Protein AF-A0A9P0AG02-F1 (afdb_monomer_lite)

Sequence (221 aa):
MILNILNLSLVLGLIAVLISASDPGTSDETTATKPSERARRKSPKVQGLNTAVIETYLNALENFDIQSSDSFHDSCQTLTSSIKAVADCVQPKRSAQLTAPLFTFINMRRSIFPDIQYRVKHRDRPGSWRGRIDVMAQRKDGILFAFRLWDLEEAVKVLKKFEVKKAQDGWTYFKSFKWPVTHWVLATIDFKHRKGRVIRVNASYLLDTYDTSKAVNVVIE

Organism: Bemisia tabaci (NCBI:txid7038)

Foldseek 3Di:
DPPDPVVLVVLVVVLVVVLVVPDPDDDDDDDDDDDDPPPPPPDPPLPDQDVVLLVQLLVLVLCQDDPDPVSNLVSVQSNLVSLQSNCQNVLDLDPLSSLSVNQSSLVVPCVFFVAKDAFAADPVDPPDSLQTFGIWTATPVQEIETEDEDDLLSLLVNQVSQWDQDPPPRFIDGHRDDDTHPKYKYKYWDFDDDPSGTPKIWMWIDIPDSPSVPTNIDMDD

pLDDT: mean 78.69, std 22.81, range [29.67, 98.62]

Secondary structure (DSSP, 8-state):
---SHHHHHHHHHHHHHHHHTT----------------------------HHHHHHHHHHHHT---SSHHHHHHHHHHHHHHHHHHHHHH--SSTHHHHHHHHHHHHH-TTT--EEEEEEE-TTSTT-GGGEEEEEEE-TTSEEEEEEES-HHHHHHHHHHHEEE-TTT--EEETT--S-BSEEEEEEEEEEEETTEEEEEEEEEEES---GGGPEEEEE-

Radius of gyration: 19.49 Å; chains: 1; bounding box: 41×45×63 Å

Structure (mmCIF, N/CA/C/O backbone):
data_AF-A0A9P0AG02-F1
#
_entry.id   AF-A0A9P0AG02-F1
#
loop_
_atom_site.group_PDB
_atom_site.id
_atom_site.type_symbol
_atom_site.label_atom_id
_atom_site.label_alt_id
_atom_site.label_comp_id
_atom_site.label_asym_id
_atom_site.label_entity_id
_atom_site.label_seq_id
_atom_site.pdbx_PDB_ins_code
_atom_site.Cartn_x
_atom_site.Cartn_y
_atom_site.Cartn_z
_atom_site.occupancy
_atom_site.B_iso_or_equiv
_atom_site.auth_seq_id
_atom_site.auth_comp_id
_atom_site.auth_asym_id
_atom_site.auth_atom_id
_atom_site.pdbx_PDB_model_num
ATOM 1 N N . MET A 1 1 ? 18.494 -29.016 7.218 1.00 37.38 1 MET A N 1
ATOM 2 C CA . MET A 1 1 ? 18.261 -27.661 6.668 1.00 37.38 1 MET A CA 1
ATOM 3 C C . MET A 1 1 ? 18.134 -27.732 5.139 1.00 37.38 1 MET A C 1
ATOM 5 O O . MET A 1 1 ? 18.935 -27.159 4.418 1.00 37.38 1 MET A O 1
ATOM 9 N N . ILE A 1 2 ? 17.157 -28.500 4.636 1.00 36.06 2 ILE A N 1
ATOM 10 C CA . ILE A 1 2 ? 16.899 -28.714 3.199 1.00 36.06 2 ILE A CA 1
ATOM 11 C C . ILE A 1 2 ? 15.378 -28.699 3.030 1.00 36.06 2 ILE A C 1
ATOM 13 O O . ILE A 1 2 ? 14.728 -29.735 3.001 1.00 36.06 2 ILE A O 1
ATOM 17 N N . LEU A 1 3 ? 14.788 -27.508 3.045 1.00 33.09 3 LEU A N 1
ATOM 18 C CA . LEU A 1 3 ? 13.368 -27.319 2.762 1.00 33.09 3 LEU A CA 1
ATOM 19 C C . LEU A 1 3 ? 13.183 -25.879 2.278 1.00 33.09 3 LEU A C 1
ATOM 21 O O . LEU A 1 3 ? 12.859 -25.018 3.078 1.00 33.09 3 LEU A O 1
ATOM 25 N N . ASN A 1 4 ? 13.515 -25.581 1.015 1.00 43.44 4 ASN A N 1
ATOM 26 C CA . ASN A 1 4 ? 13.060 -24.324 0.384 1.00 43.44 4 ASN A CA 1
ATOM 27 C C . ASN A 1 4 ? 13.269 -24.204 -1.134 1.00 43.44 4 ASN A C 1
ATOM 29 O O . ASN A 1 4 ? 12.707 -23.302 -1.745 1.00 43.44 4 ASN A O 1
ATOM 33 N N . ILE A 1 5 ? 14.018 -25.099 -1.782 1.00 41.94 5 ILE A N 1
ATOM 34 C CA . ILE A 1 5 ? 14.287 -24.957 -3.226 1.00 41.94 5 ILE A CA 1
ATOM 35 C C . ILE A 1 5 ? 13.068 -25.370 -4.078 1.00 41.94 5 ILE A C 1
ATOM 37 O O . ILE A 1 5 ? 12.783 -24.729 -5.086 1.00 41.94 5 ILE A O 1
ATOM 41 N N . LEU A 1 6 ? 12.293 -26.371 -3.640 1.00 35.62 6 LEU A N 1
ATOM 42 C CA . LEU A 1 6 ? 11.087 -26.826 -4.352 1.00 35.62 6 LEU A CA 1
ATOM 43 C C . LEU A 1 6 ? 9.910 -25.841 -4.275 1.00 35.62 6 LEU A C 1
ATOM 45 O O . LEU A 1 6 ? 9.146 -25.738 -5.229 1.00 35.62 6 LEU A O 1
ATOM 49 N N . ASN A 1 7 ? 9.780 -25.083 -3.182 1.00 43.59 7 ASN A N 1
ATOM 50 C CA . ASN A 1 7 ? 8.749 -24.043 -3.089 1.00 43.59 7 ASN A CA 1
ATOM 51 C C . ASN A 1 7 ? 9.067 -22.859 -4.009 1.00 43.59 7 ASN A C 1
ATOM 53 O O . ASN A 1 7 ? 8.161 -22.282 -4.602 1.00 43.59 7 ASN A O 1
ATOM 57 N N . LEU A 1 8 ? 10.347 -22.522 -4.185 1.00 41.75 8 LEU A N 1
ATOM 58 C CA . LEU A 1 8 ? 10.756 -21.371 -4.987 1.00 41.75 8 LEU A CA 1
ATOM 59 C C . LEU A 1 8 ? 10.508 -21.580 -6.491 1.00 41.75 8 LEU A C 1
ATOM 61 O O . LEU A 1 8 ? 10.032 -20.670 -7.167 1.00 41.75 8 LEU A O 1
ATOM 65 N N . SER A 1 9 ? 10.777 -22.776 -7.021 1.00 44.22 9 SER A N 1
ATOM 66 C CA . SER A 1 9 ? 10.504 -23.103 -8.430 1.00 44.22 9 SER A CA 1
ATOM 67 C C . SER A 1 9 ? 9.004 -23.127 -8.740 1.00 44.22 9 SER A C 1
ATOM 69 O O . SER A 1 9 ? 8.588 -22.643 -9.794 1.00 44.22 9 SER A O 1
ATOM 71 N N . LEU A 1 10 ? 8.185 -23.602 -7.798 1.00 44.94 10 LEU A N 1
ATOM 72 C CA . LEU A 1 10 ? 6.725 -23.562 -7.895 1.00 44.94 10 LEU A CA 1
ATOM 73 C C . LEU A 1 10 ? 6.189 -22.124 -7.866 1.00 44.94 10 LEU A C 1
ATOM 75 O O . LEU A 1 10 ? 5.318 -21.779 -8.661 1.00 44.94 10 LEU A O 1
ATOM 79 N N . VAL A 1 11 ? 6.755 -21.263 -7.013 1.00 51.81 11 VAL A N 1
ATOM 80 C CA . VAL A 1 11 ? 6.407 -19.833 -6.929 1.00 51.81 11 VAL A CA 1
ATOM 81 C C . VAL A 1 11 ? 6.770 -19.091 -8.217 1.00 51.81 11 VAL A C 1
ATOM 83 O O . VAL A 1 11 ? 5.959 -18.320 -8.727 1.00 51.81 11 VAL A O 1
ATOM 86 N N . LEU A 1 12 ? 7.943 -19.359 -8.797 1.00 46.81 12 LEU A N 1
ATOM 87 C CA . LEU A 1 12 ? 8.353 -18.781 -10.082 1.00 46.81 12 LEU A CA 1
ATOM 88 C C . LEU A 1 12 ? 7.429 -19.222 -11.227 1.00 46.81 12 LEU A C 1
ATOM 90 O O . LEU A 1 12 ? 7.043 -18.394 -12.056 1.00 46.81 12 LEU A O 1
ATOM 94 N N . GLY A 1 13 ? 7.023 -20.496 -11.237 1.00 43.03 13 GLY A N 1
ATOM 95 C CA . GLY A 1 13 ? 6.020 -21.014 -12.168 1.00 43.03 13 GLY A CA 1
ATOM 96 C C . GLY A 1 13 ? 4.664 -20.323 -12.007 1.00 43.03 13 GLY A C 1
ATOM 97 O O . GLY A 1 13 ? 4.067 -19.905 -12.997 1.00 43.03 13 GLY A O 1
ATOM 98 N N . LEU A 1 14 ? 4.210 -20.113 -10.767 1.00 47.09 14 LEU A N 1
ATOM 99 C CA . LEU A 1 14 ? 2.935 -19.452 -10.476 1.00 47.09 14 LEU A CA 1
ATOM 100 C C . LEU A 1 14 ? 2.932 -17.977 -10.910 1.00 47.09 14 LEU A C 1
ATOM 102 O O . LEU A 1 14 ? 1.957 -17.511 -11.496 1.00 47.09 14 LEU A O 1
ATOM 106 N N . ILE A 1 15 ? 4.031 -17.251 -10.672 1.00 52.97 15 ILE A N 1
ATOM 107 C CA . ILE A 1 15 ? 4.190 -15.854 -11.107 1.00 52.97 15 ILE A CA 1
ATOM 108 C C . ILE A 1 15 ? 4.176 -15.772 -12.640 1.00 52.97 15 ILE A C 1
ATOM 110 O O . ILE A 1 15 ? 3.462 -14.941 -13.200 1.00 52.97 15 ILE A O 1
ATOM 114 N N . ALA A 1 16 ? 4.894 -16.661 -13.335 1.00 48.66 16 ALA A N 1
ATOM 115 C CA . ALA A 1 16 ? 4.907 -16.702 -14.799 1.00 48.66 16 ALA A CA 1
ATOM 116 C C . ALA A 1 16 ? 3.521 -17.020 -15.397 1.00 48.66 16 ALA A C 1
ATOM 118 O O . ALA A 1 16 ? 3.115 -16.411 -16.395 1.00 48.66 16 ALA A O 1
ATOM 119 N N . VAL A 1 17 ? 2.766 -17.922 -14.761 1.00 44.56 17 VAL A N 1
ATOM 120 C CA . VAL A 1 17 ? 1.388 -18.261 -15.149 1.00 44.56 17 VAL A CA 1
ATOM 121 C C . VAL A 1 17 ? 0.437 -17.087 -14.900 1.00 44.56 17 VAL A C 1
ATOM 123 O O . VAL A 1 17 ? -0.345 -16.750 -15.785 1.00 44.56 17 VAL A O 1
ATOM 126 N N . LEU A 1 18 ? 0.530 -16.395 -13.760 1.00 42.47 18 LEU A N 1
ATOM 127 C CA . LEU A 1 18 ? -0.314 -15.231 -13.446 1.00 42.47 18 LEU A CA 1
ATOM 128 C C . LEU A 1 18 ? -0.040 -14.025 -14.362 1.00 42.47 18 LEU A C 1
ATOM 130 O O . LEU A 1 18 ? -0.968 -13.292 -14.721 1.00 42.47 18 LEU A O 1
ATOM 134 N N . ILE A 1 19 ? 1.218 -13.834 -14.773 1.00 49.44 19 ILE A N 1
ATOM 135 C CA . ILE A 1 19 ? 1.602 -12.820 -15.766 1.00 49.44 19 ILE A CA 1
ATOM 136 C C . ILE A 1 19 ? 1.008 -13.159 -17.142 1.00 49.44 19 ILE A C 1
ATOM 138 O O . ILE A 1 19 ? 0.524 -12.254 -17.822 1.00 49.44 19 ILE A O 1
ATOM 142 N N . SER A 1 20 ? 0.992 -14.440 -17.530 1.00 40.88 20 SER A N 1
ATOM 143 C CA . SER A 1 20 ? 0.473 -14.892 -18.832 1.00 40.88 20 SER A CA 1
ATOM 144 C C . SER A 1 20 ? -1.060 -14.942 -18.893 1.00 40.88 20 SER A C 1
ATOM 146 O O . SER A 1 20 ? -1.646 -14.571 -19.902 1.00 40.88 20 SER A O 1
ATOM 148 N N . ALA A 1 21 ? -1.736 -15.311 -17.801 1.00 39.94 21 ALA A N 1
ATOM 149 C CA . ALA A 1 21 ? -3.201 -15.407 -17.724 1.00 39.94 21 ALA A CA 1
ATOM 150 C C . ALA A 1 21 ? -3.928 -14.043 -17.693 1.00 39.94 21 ALA A C 1
ATOM 152 O O . ALA A 1 21 ? -5.150 -13.985 -17.581 1.00 39.94 21 ALA A O 1
ATOM 153 N N . SER A 1 22 ? -3.188 -12.932 -17.757 1.00 35.19 22 SER A N 1
ATOM 154 C CA . SER A 1 22 ? -3.745 -11.575 -17.785 1.00 35.19 22 SER A CA 1
ATOM 155 C C . SER A 1 22 ? -3.938 -11.013 -19.208 1.00 35.19 22 SER A C 1
ATOM 157 O O . SER A 1 22 ? -4.304 -9.843 -19.331 1.00 35.19 22 SER A O 1
ATOM 159 N N . ASP A 1 23 ? -3.720 -11.811 -20.260 1.00 34.69 23 ASP A N 1
ATOM 160 C CA . ASP A 1 23 ? -4.095 -11.484 -21.645 1.00 34.69 23 ASP A CA 1
ATOM 161 C C . ASP A 1 23 ? -5.465 -12.102 -21.992 1.00 34.69 23 ASP A C 1
ATOM 163 O O . ASP A 1 23 ? -5.570 -13.322 -22.107 1.00 34.69 23 ASP A O 1
ATOM 167 N N . PRO A 1 24 ? -6.531 -11.308 -22.208 1.00 39.72 24 PRO A N 1
ATOM 168 C CA . PRO A 1 24 ? -7.676 -11.756 -22.979 1.00 39.72 24 PRO A CA 1
ATOM 169 C C . PRO A 1 24 ? -7.388 -11.418 -24.446 1.00 39.72 24 PRO A C 1
ATOM 171 O O . PRO A 1 24 ? -7.657 -10.310 -24.907 1.00 39.72 24 PRO A O 1
ATOM 174 N N . GLY A 1 25 ? -6.758 -12.356 -25.151 1.00 34.78 25 GLY A N 1
ATOM 175 C CA . GLY A 1 25 ? -6.500 -12.282 -26.586 1.00 34.78 25 GLY A CA 1
ATOM 176 C C . GLY A 1 25 ? -7.180 -13.450 -27.284 1.00 34.78 25 GLY A C 1
ATOM 177 O O . GLY A 1 25 ? -6.738 -14.585 -27.163 1.00 34.78 25 GLY A O 1
ATOM 178 N N . THR A 1 26 ? -8.282 -13.125 -27.944 1.00 30.92 26 THR A N 1
ATOM 179 C CA . THR A 1 26 ? -9.163 -13.907 -28.817 1.00 30.92 26 THR A CA 1
ATOM 180 C C . THR A 1 26 ? -8.464 -15.007 -29.625 1.00 30.92 26 THR A C 1
ATOM 182 O O . THR A 1 26 ? -7.470 -14.764 -30.307 1.00 30.92 26 THR A O 1
ATOM 185 N N . SER A 1 27 ? -9.033 -16.210 -29.573 1.00 39.84 27 SER A N 1
ATOM 186 C CA . SER A 1 27 ? -8.843 -17.278 -30.554 1.00 39.84 27 SER A CA 1
ATOM 187 C C . SER A 1 27 ? -9.482 -16.880 -31.886 1.00 39.84 27 SER A C 1
ATOM 189 O O . SER A 1 27 ? -10.616 -16.416 -31.855 1.00 39.84 27 SER A O 1
ATOM 191 N N . ASP A 1 28 ? -8.783 -17.074 -33.008 1.00 31.58 28 ASP A N 1
ATOM 192 C CA . ASP A 1 28 ? -9.333 -17.752 -34.193 1.00 31.58 28 ASP A CA 1
ATOM 193 C C . ASP A 1 28 ? -8.245 -18.092 -35.238 1.00 31.58 28 ASP A C 1
ATOM 195 O O . ASP A 1 28 ? -7.344 -17.309 -35.529 1.00 31.58 28 ASP A O 1
ATOM 199 N N . GLU A 1 29 ? -8.369 -19.332 -35.719 1.00 32.66 29 GLU A N 1
ATOM 200 C CA . GLU A 1 29 ? -8.079 -19.928 -37.035 1.00 32.66 29 GLU A CA 1
ATOM 201 C C . GLU A 1 29 ? -6.710 -19.835 -37.764 1.00 32.66 29 GLU A C 1
ATOM 203 O O . GLU A 1 29 ? -6.280 -18.828 -38.314 1.00 32.66 29 GLU A O 1
ATOM 208 N N . THR A 1 30 ? -6.100 -21.027 -37.859 1.00 38.44 30 THR A N 1
ATOM 209 C CA . THR A 1 30 ? -5.651 -21.766 -39.065 1.00 38.44 30 THR A CA 1
ATOM 210 C C . THR A 1 30 ? -4.932 -21.043 -40.217 1.00 38.44 30 THR A C 1
ATOM 212 O O . THR A 1 30 ? -5.554 -20.408 -41.058 1.00 38.44 30 THR A O 1
ATOM 215 N N . THR A 1 31 ? -3.638 -21.344 -40.409 1.00 29.67 31 THR A N 1
ATOM 216 C CA . THR A 1 31 ? -3.092 -21.934 -41.661 1.00 29.67 31 THR A CA 1
ATOM 217 C C . THR A 1 31 ? -1.610 -22.303 -41.518 1.00 29.67 31 THR A C 1
ATOM 219 O O . THR A 1 31 ? -0.807 -21.577 -40.939 1.00 29.67 31 THR A O 1
ATOM 222 N N . ALA A 1 32 ? -1.254 -23.477 -42.040 1.00 40.66 32 ALA A N 1
ATOM 223 C CA . ALA A 1 32 ? 0.091 -24.036 -42.032 1.00 40.66 32 ALA A CA 1
ATOM 224 C C . ALA A 1 32 ? 0.991 -23.387 -43.099 1.00 40.66 32 ALA A C 1
ATOM 226 O O . ALA A 1 32 ? 0.588 -23.244 -44.251 1.00 40.66 32 ALA A O 1
ATOM 227 N N . THR A 1 33 ? 2.241 -23.068 -42.750 1.00 31.34 33 THR A N 1
ATOM 228 C CA . THR A 1 33 ? 3.357 -22.931 -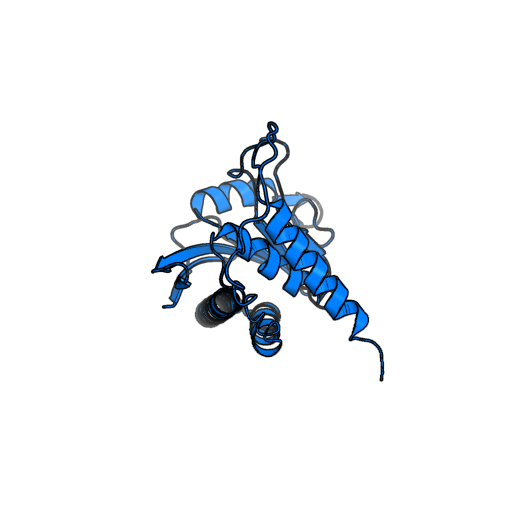43.704 1.00 31.34 33 THR A CA 1
ATOM 229 C C . THR A 1 33 ? 4.715 -23.093 -43.000 1.00 31.34 33 THR A C 1
ATOM 231 O O . THR A 1 33 ? 4.861 -22.824 -41.812 1.00 31.34 33 THR A O 1
ATOM 234 N N . LYS A 1 34 ? 5.671 -23.630 -43.768 1.00 31.31 34 LYS A N 1
ATOM 235 C CA . LYS A 1 34 ? 6.982 -24.240 -43.447 1.00 31.31 34 LYS A CA 1
ATOM 236 C C . LYS A 1 34 ? 7.896 -23.509 -42.433 1.00 31.31 34 LYS A C 1
ATOM 238 O O . LYS A 1 34 ? 7.830 -22.288 -42.307 1.00 31.31 34 LYS A O 1
ATOM 243 N N . PRO A 1 35 ? 8.826 -24.234 -41.768 1.00 31.80 35 PRO A N 1
ATOM 244 C CA . PRO A 1 35 ? 9.690 -23.668 -40.737 1.00 31.80 35 PRO A CA 1
ATOM 245 C C . PRO A 1 35 ? 10.819 -22.839 -41.363 1.00 31.80 35 PRO A C 1
ATOM 247 O O . PRO A 1 35 ? 11.824 -23.377 -41.819 1.00 31.80 35 PRO A O 1
ATOM 250 N N . SER A 1 36 ? 10.670 -21.513 -41.378 1.00 34.72 36 SER A N 1
ATOM 251 C CA . SER A 1 36 ? 11.797 -20.612 -41.618 1.00 34.72 36 SER A CA 1
ATOM 252 C C . SER A 1 36 ? 12.652 -20.533 -40.356 1.00 34.72 36 SER A C 1
ATOM 254 O O . SER A 1 36 ? 12.142 -20.213 -39.278 1.00 34.72 36 SER A O 1
ATOM 256 N N . GLU A 1 37 ? 13.940 -20.797 -40.522 1.00 43.19 37 GLU A N 1
ATOM 257 C CA . GLU A 1 37 ? 15.048 -20.648 -39.584 1.00 43.19 37 GLU A CA 1
ATOM 258 C C . GLU A 1 37 ? 14.992 -19.302 -38.837 1.00 43.19 37 GLU A C 1
ATOM 260 O O . GLU A 1 37 ? 15.527 -18.273 -39.249 1.00 43.19 37 GLU A O 1
ATOM 265 N N . ARG A 1 38 ? 14.244 -19.280 -37.730 1.00 37.28 38 ARG A N 1
ATOM 266 C CA . ARG A 1 38 ? 14.031 -18.078 -36.929 1.00 37.28 38 ARG A CA 1
ATOM 267 C C . ARG A 1 38 ? 15.228 -17.947 -36.006 1.00 37.28 38 ARG A C 1
ATOM 269 O O . ARG A 1 38 ? 15.354 -18.711 -35.050 1.00 37.28 38 ARG A O 1
ATOM 276 N N . ALA A 1 39 ? 16.089 -16.981 -36.331 1.00 39.34 39 ALA A N 1
ATOM 277 C CA . ALA A 1 39 ? 17.168 -16.457 -35.504 1.00 39.34 39 ALA A CA 1
ATOM 278 C C . ALA A 1 39 ? 16.925 -16.759 -34.022 1.00 39.34 39 ALA A C 1
ATOM 280 O O . ALA A 1 39 ? 15.917 -16.304 -33.471 1.00 39.34 39 ALA A O 1
ATOM 281 N N . ARG A 1 40 ? 17.829 -17.541 -33.409 1.00 35.75 40 ARG A N 1
ATOM 282 C CA . ARG A 1 40 ? 17.885 -17.812 -31.966 1.00 35.75 40 ARG A CA 1
ATOM 283 C C . ARG A 1 40 ? 17.713 -16.486 -31.225 1.00 35.75 40 ARG A C 1
ATOM 285 O O . ARG A 1 40 ? 18.677 -15.765 -30.970 1.00 35.75 40 ARG A O 1
ATOM 292 N N . ARG A 1 41 ? 16.470 -16.144 -30.883 1.00 41.88 41 ARG A N 1
ATOM 293 C CA . ARG A 1 41 ? 16.174 -15.093 -29.922 1.00 41.88 41 ARG A CA 1
ATOM 294 C C . ARG A 1 41 ? 16.823 -15.598 -28.652 1.00 41.88 41 ARG A C 1
ATOM 296 O O . ARG A 1 41 ? 16.395 -16.620 -28.125 1.00 41.88 41 ARG A O 1
ATOM 303 N N . LYS A 1 42 ? 17.902 -14.935 -28.223 1.00 34.12 42 LYS A N 1
ATOM 304 C CA . LYS A 1 42 ? 18.462 -15.137 -26.889 1.00 34.12 42 LYS A CA 1
ATOM 305 C C . LYS A 1 42 ? 17.276 -15.109 -25.936 1.00 34.12 42 LYS A C 1
ATOM 307 O O . LYS A 1 42 ? 16.602 -14.081 -25.839 1.00 34.12 42 LYS A O 1
ATOM 312 N N . SER A 1 43 ? 16.985 -16.249 -25.317 1.00 32.91 43 SER A N 1
ATOM 313 C CA . SER A 1 43 ? 16.019 -16.335 -24.233 1.00 32.91 43 SER A CA 1
ATOM 314 C C . SER A 1 43 ? 16.352 -15.195 -23.273 1.00 32.91 43 SER A C 1
ATOM 316 O O . SER A 1 43 ? 17.546 -14.997 -23.002 1.00 32.91 43 SER A O 1
ATOM 318 N N . PRO A 1 44 ? 15.370 -14.399 -22.813 1.00 37.44 44 PRO A N 1
ATOM 319 C CA . PRO A 1 44 ? 15.638 -13.404 -21.791 1.00 37.44 44 PRO A CA 1
ATOM 320 C C . PRO A 1 44 ? 16.419 -14.109 -20.689 1.00 37.44 44 PRO A C 1
ATOM 322 O O . PRO A 1 44 ? 15.974 -15.148 -20.196 1.00 37.44 44 PRO A O 1
ATOM 325 N N . LYS A 1 45 ? 17.616 -13.612 -20.358 1.00 32.88 45 LYS A N 1
ATOM 326 C CA . LYS A 1 45 ? 18.263 -14.017 -19.115 1.00 32.88 45 LYS A CA 1
ATOM 327 C C . LYS A 1 45 ? 17.282 -13.587 -18.036 1.00 32.88 45 LYS A C 1
ATOM 329 O O . LYS A 1 45 ? 17.199 -12.401 -17.737 1.00 32.88 45 LYS A O 1
ATOM 334 N N . VAL A 1 46 ? 16.492 -14.531 -17.535 1.00 42.91 46 VAL A N 1
ATOM 335 C CA . VAL A 1 46 ? 15.721 -14.350 -16.314 1.00 42.91 46 VAL A CA 1
ATOM 336 C C . VAL A 1 46 ? 16.790 -14.184 -15.244 1.00 42.91 46 VAL A C 1
ATOM 338 O O . VAL A 1 46 ? 17.345 -15.162 -14.750 1.00 42.91 46 VAL A O 1
ATOM 341 N N . GLN A 1 47 ? 17.198 -12.938 -14.995 1.00 47.34 47 GLN A N 1
ATOM 342 C CA . GLN A 1 47 ? 17.913 -12.609 -13.775 1.00 47.34 47 GLN A CA 1
ATOM 343 C C . GLN A 1 47 ? 17.007 -13.114 -12.660 1.00 47.34 47 GLN A C 1
ATOM 345 O O . GLN A 1 47 ? 15.838 -12.734 -12.604 1.00 47.34 47 GLN A O 1
ATOM 350 N N . GLY A 1 48 ? 17.511 -14.077 -11.884 1.00 55.34 48 GLY A N 1
ATOM 351 C CA . GLY A 1 48 ? 16.759 -14.662 -10.785 1.00 55.34 48 GLY A CA 1
ATOM 352 C C . GLY A 1 48 ? 16.152 -13.544 -9.948 1.00 55.34 48 GLY A C 1
ATOM 353 O O . GLY A 1 48 ? 16.791 -12.513 -9.736 1.00 55.34 48 GLY A O 1
ATOM 354 N N . LEU A 1 49 ? 14.896 -13.732 -9.552 1.00 64.81 49 LEU A N 1
ATOM 355 C CA . LEU A 1 49 ? 14.166 -12.797 -8.710 1.00 64.81 49 LEU A CA 1
ATOM 356 C C . LEU A 1 49 ? 15.074 -12.369 -7.544 1.00 64.81 49 LEU A C 1
ATOM 358 O O . LEU A 1 49 ? 15.561 -13.224 -6.804 1.00 64.81 49 LEU A O 1
ATOM 362 N N . ASN A 1 50 ? 15.381 -11.074 -7.435 1.00 83.31 50 ASN A N 1
ATOM 363 C CA . ASN A 1 50 ? 16.361 -10.599 -6.463 1.00 83.31 50 ASN A CA 1
ATOM 364 C C . ASN A 1 50 ? 15.748 -10.668 -5.060 1.00 83.31 50 ASN A C 1
ATOM 366 O O . ASN A 1 50 ? 14.991 -9.780 -4.671 1.00 83.31 50 ASN A O 1
ATOM 370 N N . THR A 1 51 ? 16.070 -11.720 -4.305 1.00 86.69 51 THR A N 1
ATOM 371 C CA . THR A 1 51 ? 15.529 -11.959 -2.959 1.00 86.69 51 THR A CA 1
ATOM 372 C C . THR A 1 51 ? 15.714 -10.756 -2.037 1.00 86.69 51 THR A C 1
ATOM 374 O O . THR A 1 51 ? 14.811 -10.451 -1.268 1.00 86.69 51 THR A O 1
ATOM 377 N N . ALA A 1 52 ? 16.821 -10.014 -2.157 1.00 92.00 52 ALA A N 1
ATOM 378 C CA . ALA A 1 52 ? 17.048 -8.820 -1.344 1.00 92.00 52 ALA A CA 1
ATOM 379 C C . ALA A 1 52 ? 16.000 -7.726 -1.613 1.00 92.00 52 ALA A C 1
ATOM 381 O O . ALA A 1 52 ? 15.510 -7.113 -0.674 1.00 92.00 52 ALA A O 1
ATOM 382 N N . VAL A 1 53 ? 15.591 -7.533 -2.874 1.00 93.69 53 VAL A N 1
ATOM 383 C CA . VAL A 1 53 ? 14.541 -6.565 -3.248 1.00 93.69 53 VAL A CA 1
ATOM 384 C C . VAL A 1 53 ? 13.191 -6.959 -2.649 1.00 93.69 53 VAL A C 1
ATOM 386 O O . VAL A 1 53 ? 12.450 -6.100 -2.173 1.00 93.69 53 VAL A O 1
ATOM 389 N N . ILE A 1 54 ? 12.880 -8.258 -2.646 1.00 93.31 54 ILE A N 1
ATOM 390 C CA . ILE A 1 54 ? 11.650 -8.780 -2.038 1.00 93.31 54 ILE A CA 1
ATOM 391 C C . ILE A 1 54 ? 11.666 -8.538 -0.527 1.00 93.31 54 ILE A C 1
ATOM 393 O O . ILE A 1 54 ? 10.689 -8.030 0.015 1.00 93.31 54 ILE A O 1
ATOM 397 N N . GLU A 1 55 ? 12.773 -8.859 0.145 1.00 95.50 55 GLU A N 1
ATOM 398 C CA . GLU A 1 55 ? 12.920 -8.644 1.587 1.00 95.50 55 GLU A CA 1
ATOM 399 C C . GLU A 1 55 ? 12.832 -7.161 1.954 1.00 95.50 55 GLU A C 1
ATOM 401 O O . GLU A 1 55 ? 12.161 -6.823 2.922 1.00 95.50 55 GLU A O 1
ATOM 406 N N . THR A 1 56 ? 13.416 -6.250 1.167 1.00 96.62 56 THR A N 1
ATOM 407 C CA . THR A 1 56 ? 13.260 -4.804 1.399 1.00 96.62 56 THR A CA 1
ATOM 408 C C . THR A 1 56 ? 11.796 -4.370 1.316 1.00 96.62 56 THR A C 1
ATOM 410 O O . THR A 1 56 ? 11.342 -3.609 2.166 1.00 96.62 56 THR A O 1
ATOM 413 N N . TYR A 1 57 ? 11.040 -4.871 0.334 1.00 97.38 57 TYR A N 1
ATOM 414 C CA . TYR A 1 57 ? 9.608 -4.586 0.215 1.00 97.38 57 TYR A CA 1
ATOM 415 C C . TYR A 1 57 ? 8.798 -5.137 1.393 1.00 97.38 57 TYR A C 1
ATOM 417 O O . TYR A 1 57 ? 7.962 -4.433 1.960 1.00 97.38 57 TYR A O 1
ATOM 425 N N . LEU A 1 58 ? 9.071 -6.376 1.800 1.00 97.44 58 LEU A N 1
ATOM 426 C CA . LEU A 1 58 ? 8.395 -6.993 2.937 1.00 97.44 58 LEU A CA 1
ATOM 427 C C . LEU A 1 58 ? 8.721 -6.260 4.237 1.00 97.44 58 LEU A C 1
ATOM 429 O O . LEU A 1 58 ? 7.806 -5.896 4.966 1.00 97.44 58 LEU A O 1
ATOM 433 N N . ASN A 1 59 ? 9.990 -5.938 4.478 1.00 97.81 59 ASN A N 1
ATOM 434 C CA . ASN A 1 59 ? 10.413 -5.190 5.660 1.00 97.81 59 ASN A CA 1
ATOM 435 C C . ASN A 1 59 ? 9.798 -3.783 5.706 1.00 97.81 59 ASN A C 1
ATOM 437 O O . ASN A 1 59 ? 9.484 -3.310 6.795 1.00 97.81 59 ASN A O 1
ATOM 441 N N . ALA A 1 60 ? 9.583 -3.128 4.559 1.00 98.44 60 ALA A N 1
ATOM 442 C CA . ALA A 1 60 ? 8.900 -1.835 4.509 1.00 98.44 60 ALA A CA 1
ATOM 443 C C . ALA A 1 60 ? 7.435 -1.926 4.969 1.00 98.44 60 ALA A C 1
ATOM 445 O O . ALA A 1 60 ? 6.943 -1.016 5.626 1.00 98.44 60 ALA A O 1
ATOM 446 N N . LEU A 1 61 ? 6.737 -3.024 4.662 1.00 98.19 61 LEU A N 1
ATOM 447 C CA . LEU A 1 61 ? 5.370 -3.261 5.141 1.00 98.19 61 LEU A CA 1
ATOM 448 C C . LEU A 1 61 ? 5.332 -3.703 6.607 1.00 98.19 61 LEU A C 1
ATOM 450 O O . LEU A 1 61 ? 4.450 -3.306 7.370 1.00 98.19 61 LEU A O 1
ATOM 454 N N . GLU A 1 62 ? 6.275 -4.546 7.016 1.00 97.81 62 GLU A N 1
ATOM 455 C CA . GLU A 1 62 ? 6.336 -5.067 8.382 1.00 97.81 62 GLU A CA 1
ATOM 456 C C . GLU A 1 62 ? 6.677 -3.997 9.406 1.00 97.81 62 GLU A C 1
ATOM 458 O O . GLU A 1 62 ? 6.090 -3.997 10.483 1.00 97.81 62 GLU A O 1
ATOM 463 N N . ASN A 1 63 ? 7.573 -3.078 9.051 1.00 97.94 63 ASN A N 1
ATOM 464 C CA . ASN A 1 63 ? 8.006 -1.982 9.913 1.00 97.94 63 ASN A CA 1
ATOM 465 C C . ASN A 1 63 ? 7.291 -0.666 9.587 1.00 97.94 63 ASN A C 1
ATOM 467 O O . ASN A 1 63 ? 7.722 0.385 10.046 1.00 97.94 63 ASN A O 1
ATOM 471 N N . PHE A 1 64 ? 6.224 -0.714 8.782 1.00 98.50 64 PHE A N 1
ATOM 472 C CA . PHE A 1 64 ? 5.441 0.469 8.449 1.00 98.50 64 PHE A CA 1
ATOM 473 C C . PHE A 1 64 ? 4.882 1.088 9.734 1.00 98.50 64 PHE A C 1
ATOM 475 O O . PHE A 1 64 ? 4.131 0.427 10.466 1.00 98.50 64 PHE A O 1
ATOM 482 N N . ASP A 1 65 ? 5.271 2.328 9.991 1.00 97.94 65 ASP A N 1
ATOM 483 C CA . ASP A 1 65 ? 4.969 3.070 11.203 1.00 97.94 65 ASP A CA 1
ATOM 484 C C . ASP A 1 65 ? 3.914 4.144 10.913 1.00 97.94 65 ASP A C 1
ATOM 486 O O . ASP A 1 65 ? 3.932 4.799 9.873 1.00 97.94 65 ASP A O 1
ATOM 490 N N . ILE A 1 66 ? 2.958 4.274 11.826 1.00 97.56 66 ILE A N 1
ATOM 491 C CA . ILE A 1 66 ? 1.828 5.205 11.757 1.00 97.56 66 ILE A CA 1
ATOM 492 C C . ILE A 1 66 ? 1.684 6.028 13.047 1.00 97.56 66 ILE A C 1
ATOM 494 O O . ILE A 1 66 ? 0.672 6.701 13.228 1.00 97.56 66 ILE A O 1
ATOM 498 N N . GLN A 1 67 ? 2.652 5.954 13.971 1.00 96.50 67 GLN A N 1
ATOM 499 C CA . GLN A 1 67 ? 2.557 6.589 15.293 1.00 96.50 67 GLN A CA 1
ATOM 500 C C . GLN A 1 67 ? 2.569 8.123 15.226 1.00 96.50 67 GLN A C 1
ATOM 502 O O . GLN A 1 67 ? 2.058 8.792 16.123 1.00 96.50 67 GLN A O 1
ATOM 507 N N . SER A 1 68 ? 3.146 8.701 14.172 1.00 96.94 68 SER A N 1
ATOM 508 C CA . SER A 1 68 ? 3.202 10.146 13.948 1.00 96.94 68 SER A CA 1
ATOM 509 C C . SER A 1 68 ? 3.107 10.489 12.463 1.00 96.94 68 SER A C 1
ATOM 511 O O . SER A 1 68 ? 3.293 9.635 11.598 1.00 96.94 68 SER A O 1
ATOM 513 N N . SER A 1 69 ? 2.853 11.763 12.153 1.00 95.69 69 SER A N 1
ATOM 514 C CA . SER A 1 69 ? 2.846 12.238 10.763 1.00 95.69 69 SER A CA 1
ATOM 515 C C . SER A 1 69 ? 4.195 12.015 10.068 1.00 95.69 69 SER A C 1
ATOM 517 O O . SER A 1 69 ? 4.219 11.606 8.909 1.00 95.69 69 SER A O 1
ATOM 519 N N . ASP A 1 70 ? 5.304 12.252 10.773 1.00 97.31 70 ASP A N 1
ATOM 520 C CA . ASP A 1 70 ? 6.654 12.114 10.214 1.00 97.31 70 ASP A CA 1
ATOM 521 C C . ASP A 1 70 ? 6.997 10.641 9.954 1.00 97.31 70 ASP A C 1
ATOM 523 O O . ASP A 1 70 ? 7.368 10.275 8.841 1.00 97.31 70 ASP A O 1
ATOM 527 N N . SER A 1 71 ? 6.762 9.764 10.939 1.00 97.75 71 SER A N 1
ATOM 528 C CA . SER A 1 71 ? 6.992 8.317 10.791 1.00 97.75 71 SER A CA 1
ATOM 529 C C . SER A 1 71 ? 6.113 7.688 9.705 1.00 97.75 71 SER A C 1
ATOM 531 O O . SER A 1 71 ? 6.579 6.838 8.938 1.00 97.75 71 SER A O 1
ATOM 533 N N . PHE A 1 72 ? 4.866 8.153 9.574 1.00 98.38 72 PHE A N 1
ATOM 534 C CA . PHE A 1 72 ? 3.974 7.755 8.490 1.00 98.38 72 PHE A CA 1
ATOM 535 C C . PHE A 1 72 ? 4.512 8.181 7.126 1.00 98.38 72 PHE A C 1
ATOM 537 O O . PHE A 1 72 ? 4.552 7.373 6.194 1.00 98.38 72 PHE A O 1
ATOM 544 N N . HIS A 1 73 ? 4.953 9.431 6.998 1.00 98.44 73 HIS A N 1
ATOM 545 C CA . HIS A 1 73 ? 5.528 9.944 5.763 1.00 98.44 73 HIS A CA 1
ATOM 546 C C . HIS A 1 73 ? 6.790 9.163 5.353 1.00 98.44 73 HIS A C 1
ATOM 548 O O . HIS A 1 73 ? 6.895 8.720 4.205 1.00 98.44 73 HIS A O 1
ATOM 554 N N . ASP A 1 74 ? 7.700 8.903 6.290 1.00 98.44 74 ASP A N 1
ATOM 555 C CA . ASP A 1 74 ? 8.931 8.140 6.047 1.00 98.44 74 ASP A CA 1
ATOM 556 C C . ASP A 1 74 ? 8.640 6.682 5.662 1.00 98.44 74 ASP A C 1
ATOM 558 O O . ASP A 1 74 ? 9.262 6.119 4.750 1.00 98.44 74 ASP A O 1
ATOM 562 N N . SER A 1 75 ? 7.626 6.076 6.285 1.00 98.62 75 SER A N 1
ATOM 563 C CA . SER A 1 75 ? 7.138 4.742 5.923 1.00 98.62 75 SER A CA 1
ATOM 564 C C . SER A 1 75 ? 6.552 4.719 4.509 1.00 98.62 75 SER A C 1
ATOM 566 O O . SER A 1 75 ? 6.845 3.806 3.732 1.00 98.62 75 SER A O 1
ATOM 568 N N . CYS A 1 76 ? 5.795 5.751 4.117 1.00 98.62 76 CYS A N 1
ATOM 569 C CA . CYS A 1 76 ? 5.288 5.914 2.752 1.00 98.62 76 CYS A CA 1
ATOM 570 C C . CYS A 1 76 ? 6.430 6.041 1.731 1.00 98.62 76 CYS A C 1
ATOM 572 O O . CYS A 1 76 ? 6.378 5.420 0.663 1.00 98.62 76 CYS A O 1
ATOM 574 N N . GLN A 1 77 ? 7.478 6.810 2.045 1.00 98.62 77 GLN A N 1
ATOM 575 C CA . GLN A 1 77 ? 8.658 6.945 1.184 1.00 98.62 77 GLN A CA 1
ATOM 576 C C . GLN A 1 77 ? 9.410 5.623 1.025 1.00 98.62 77 GLN A C 1
ATOM 578 O O . GLN A 1 77 ? 9.708 5.205 -0.101 1.00 98.62 77 GLN A O 1
ATOM 583 N N . THR A 1 78 ? 9.663 4.933 2.135 1.00 98.62 78 THR A N 1
ATOM 584 C CA . THR A 1 78 ? 10.361 3.642 2.161 1.00 98.62 78 THR A CA 1
ATOM 585 C C . THR A 1 78 ? 9.587 2.585 1.375 1.00 98.62 78 THR A C 1
ATOM 587 O O . THR A 1 78 ? 10.144 1.896 0.512 1.00 98.62 78 THR A O 1
ATOM 590 N N . LEU A 1 79 ? 8.271 2.502 1.593 1.00 98.50 79 LEU A N 1
ATOM 591 C CA . LEU A 1 79 ? 7.406 1.575 0.876 1.00 98.50 79 LEU A CA 1
ATOM 592 C C . LEU A 1 79 ? 7.380 1.880 -0.626 1.00 98.50 79 LEU A C 1
ATOM 594 O O . LEU A 1 79 ? 7.597 0.977 -1.430 1.00 98.50 79 LEU A O 1
ATOM 598 N N . THR A 1 80 ? 7.209 3.142 -1.025 1.00 98.06 80 THR A N 1
ATOM 599 C CA . THR A 1 80 ? 7.201 3.524 -2.451 1.00 98.06 80 THR A CA 1
ATOM 600 C C . THR A 1 80 ? 8.529 3.198 -3.135 1.00 98.06 80 THR A C 1
ATOM 602 O O . THR A 1 80 ? 8.540 2.655 -4.242 1.00 98.06 80 THR A O 1
ATOM 605 N N . SER A 1 81 ? 9.650 3.463 -2.461 1.00 98.25 81 SER A N 1
ATOM 606 C CA . SER A 1 81 ? 10.991 3.164 -2.973 1.00 98.25 81 SER A CA 1
ATOM 607 C C . SER A 1 81 ? 11.200 1.662 -3.173 1.00 98.25 81 SER A C 1
ATOM 609 O O . SER A 1 81 ? 11.677 1.229 -4.223 1.00 98.25 81 SER A O 1
ATOM 611 N N . SER A 1 82 ? 10.770 0.840 -2.212 1.00 97.56 82 SER A N 1
ATOM 612 C CA . SER A 1 82 ? 10.861 -0.620 -2.333 1.00 97.56 82 SER A CA 1
ATOM 613 C C . SER A 1 82 ? 9.954 -1.181 -3.438 1.00 97.56 82 SER A C 1
ATOM 615 O O . SER A 1 82 ? 10.373 -2.061 -4.191 1.00 97.56 82 SER A O 1
ATOM 617 N N . ILE A 1 83 ? 8.752 -0.621 -3.626 1.00 95.56 83 ILE A N 1
ATOM 618 C CA . ILE A 1 83 ? 7.848 -0.978 -4.732 1.00 95.56 83 ILE A CA 1
ATOM 619 C C . ILE A 1 83 ? 8.475 -0.634 -6.084 1.00 95.56 83 ILE A C 1
ATOM 621 O O . ILE A 1 83 ? 8.360 -1.416 -7.033 1.00 95.56 83 ILE A O 1
ATOM 625 N N . LYS A 1 84 ? 9.178 0.498 -6.187 1.00 94.94 84 LYS A N 1
ATOM 626 C CA . LYS A 1 84 ? 9.943 0.819 -7.392 1.00 94.94 84 LYS A CA 1
ATOM 627 C C . LYS A 1 84 ? 11.045 -0.209 -7.646 1.00 94.94 84 LYS A C 1
ATOM 629 O O . LYS A 1 84 ? 11.149 -0.696 -8.767 1.00 94.94 84 LYS A O 1
ATOM 634 N N . ALA A 1 85 ? 11.822 -0.580 -6.630 1.00 94.19 85 ALA A N 1
ATOM 635 C CA . ALA A 1 85 ? 12.867 -1.592 -6.781 1.00 94.19 85 ALA A CA 1
ATOM 636 C C . ALA A 1 85 ? 12.291 -2.945 -7.243 1.00 94.19 85 ALA A C 1
ATOM 638 O O . ALA A 1 85 ? 12.857 -3.600 -8.123 1.00 94.19 85 ALA A O 1
ATOM 639 N N . VAL A 1 86 ? 11.120 -3.336 -6.721 1.00 93.56 86 VAL A N 1
ATOM 640 C CA . VAL A 1 86 ? 10.363 -4.497 -7.216 1.00 93.56 86 VAL A CA 1
ATOM 641 C C . VAL A 1 86 ? 10.019 -4.322 -8.693 1.00 93.56 86 VAL A C 1
ATOM 643 O O . VAL A 1 86 ? 10.238 -5.243 -9.480 1.00 93.56 86 VAL A O 1
ATOM 646 N N . ALA A 1 87 ? 9.526 -3.149 -9.091 1.00 91.69 87 ALA A N 1
ATOM 647 C CA . ALA A 1 87 ? 9.186 -2.869 -10.479 1.00 91.69 87 ALA A CA 1
ATOM 648 C C . ALA A 1 87 ? 10.399 -2.928 -11.422 1.00 91.69 87 ALA A C 1
ATOM 650 O O . ALA A 1 87 ? 10.294 -3.487 -12.514 1.00 91.69 87 ALA A O 1
ATOM 651 N N . ASP A 1 88 ? 11.558 -2.439 -10.988 1.00 89.81 88 ASP A N 1
ATOM 652 C CA . ASP A 1 88 ? 12.810 -2.525 -11.744 1.00 89.81 88 ASP A CA 1
ATOM 653 C C . ASP A 1 88 ? 13.291 -3.981 -11.886 1.00 89.81 88 ASP A C 1
ATOM 655 O O . ASP A 1 88 ? 13.835 -4.361 -12.927 1.00 89.81 88 ASP A O 1
ATOM 659 N N . CYS A 1 89 ? 13.049 -4.814 -10.866 1.00 88.31 89 CYS A N 1
ATOM 660 C CA . CYS A 1 89 ? 13.399 -6.233 -10.870 1.00 88.31 89 CYS A CA 1
ATOM 661 C C . CYS A 1 89 ? 12.490 -7.061 -11.792 1.00 88.31 89 CYS A C 1
ATOM 663 O O . CYS A 1 89 ? 12.990 -7.870 -12.573 1.00 88.31 89 CYS A O 1
ATOM 665 N N . VAL A 1 90 ? 11.170 -6.856 -11.736 1.00 86.88 90 VAL A N 1
ATOM 666 C CA . VAL A 1 90 ? 10.205 -7.653 -12.520 1.00 86.88 90 VAL A CA 1
ATOM 667 C C . VAL A 1 90 ? 9.954 -7.102 -13.927 1.00 86.88 90 VAL A C 1
ATOM 669 O O . VAL A 1 90 ? 9.393 -7.811 -14.759 1.00 86.88 90 VAL A O 1
ATOM 672 N N . GLN A 1 91 ? 10.371 -5.859 -14.197 1.00 84.38 91 GLN A N 1
ATOM 673 C CA . GLN A 1 91 ? 10.283 -5.178 -15.496 1.00 84.38 91 GLN A CA 1
ATOM 674 C C . GLN A 1 91 ? 8.895 -5.305 -16.148 1.00 84.38 91 GLN A C 1
ATOM 676 O O . GLN A 1 91 ? 8.754 -5.872 -17.240 1.00 84.38 91 GLN A O 1
ATOM 681 N N . PRO A 1 92 ? 7.842 -4.797 -15.485 1.00 82.81 92 PRO A N 1
ATOM 682 C CA . PRO A 1 92 ? 6.490 -4.892 -16.008 1.00 82.81 92 PRO A CA 1
ATOM 683 C C . PRO A 1 92 ? 6.384 -4.108 -17.320 1.00 82.81 92 PRO A C 1
ATOM 685 O O . PRO A 1 92 ? 6.908 -3.005 -17.466 1.00 82.81 92 PRO A O 1
ATOM 688 N N . LYS A 1 93 ? 5.635 -4.650 -18.280 1.00 80.75 93 LYS A N 1
ATOM 689 C CA . LYS A 1 93 ? 5.251 -3.905 -19.488 1.00 80.75 93 LYS A CA 1
ATOM 690 C C . LYS A 1 93 ? 4.019 -3.034 -19.251 1.00 80.75 93 LYS A C 1
ATOM 692 O O . 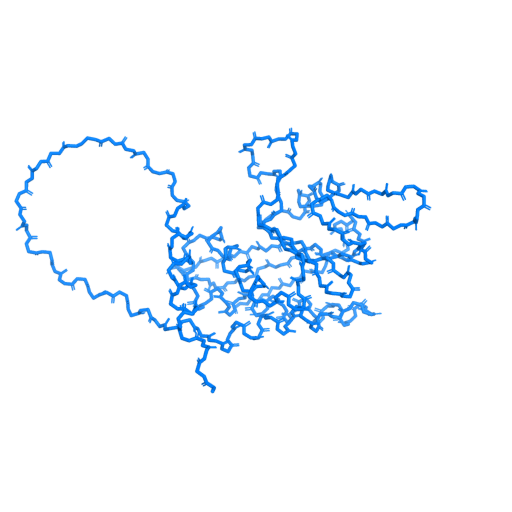LYS A 1 93 ? 3.797 -2.075 -19.983 1.00 80.75 93 LYS A O 1
ATOM 697 N N . ARG A 1 94 ? 3.183 -3.406 -18.276 1.00 77.44 94 ARG A N 1
ATOM 698 C CA . ARG A 1 94 ? 1.951 -2.706 -17.882 1.00 77.44 94 ARG A CA 1
ATOM 699 C C . ARG A 1 94 ? 1.871 -2.652 -16.359 1.00 77.44 94 ARG A C 1
ATOM 701 O O . ARG A 1 94 ? 2.133 -3.665 -15.717 1.00 77.44 94 ARG A O 1
ATOM 708 N N . SER A 1 95 ? 1.389 -1.549 -15.787 1.00 73.19 95 SER A N 1
ATOM 709 C CA . SER A 1 95 ? 1.258 -1.390 -14.326 1.00 73.19 95 SER A CA 1
ATOM 710 C C . SER A 1 95 ? 0.482 -2.533 -13.667 1.00 73.19 95 SER A C 1
ATOM 712 O O . SER A 1 95 ? 0.890 -3.032 -12.625 1.00 73.19 95 SER A O 1
ATOM 714 N N . ALA A 1 96 ? -0.578 -3.037 -14.315 1.00 75.62 96 ALA A N 1
ATOM 715 C CA . ALA A 1 96 ? -1.375 -4.166 -13.820 1.00 75.62 96 ALA A CA 1
ATOM 716 C C . ALA A 1 96 ? -0.548 -5.430 -13.519 1.00 75.62 96 ALA A C 1
ATOM 718 O O . ALA A 1 96 ? -0.913 -6.194 -12.624 1.00 75.62 96 ALA A O 1
ATOM 719 N N . GLN A 1 97 ? 0.572 -5.629 -14.221 1.00 83.81 97 GLN A N 1
ATOM 720 C CA . GLN A 1 97 ? 1.472 -6.763 -14.013 1.00 83.81 97 GLN A CA 1
ATOM 721 C C . GLN A 1 97 ? 2.256 -6.670 -12.702 1.00 83.81 97 GLN A C 1
ATOM 723 O O . GLN A 1 97 ? 2.761 -7.692 -12.264 1.00 83.81 97 GLN A O 1
ATOM 728 N N . LEU A 1 98 ? 2.319 -5.501 -12.050 1.00 86.31 98 LEU A N 1
ATOM 729 C CA . LEU A 1 98 ? 2.954 -5.342 -10.737 1.00 86.31 98 LEU A CA 1
ATOM 730 C C . LEU A 1 98 ? 2.074 -5.785 -9.577 1.00 86.31 98 LEU A C 1
ATOM 732 O O . LEU A 1 98 ? 2.591 -6.215 -8.554 1.00 86.31 98 LEU A O 1
ATOM 736 N N . THR A 1 99 ? 0.752 -5.743 -9.734 1.00 88.81 99 THR A N 1
ATOM 737 C CA . THR A 1 99 ? -0.162 -6.129 -8.644 1.00 88.81 99 THR A CA 1
ATOM 738 C C . THR A 1 99 ? 0.027 -7.580 -8.217 1.00 88.81 99 THR A C 1
ATOM 740 O O . THR A 1 99 ? -0.099 -7.882 -7.036 1.00 88.81 99 THR A O 1
ATOM 743 N N . ALA A 1 100 ? 0.339 -8.473 -9.164 1.00 89.94 100 ALA A N 1
ATOM 744 C CA . ALA A 1 100 ? 0.578 -9.880 -8.873 1.00 89.94 100 ALA A CA 1
ATOM 745 C C . ALA A 1 100 ? 1.858 -10.078 -8.034 1.00 89.94 100 ALA A C 1
ATOM 747 O O . ALA A 1 100 ? 1.728 -10.640 -6.956 1.00 89.94 100 ALA A O 1
ATOM 748 N N . PRO A 1 101 ? 3.045 -9.563 -8.420 1.00 91.94 101 PRO A N 1
ATOM 749 C CA . PRO A 1 101 ? 4.230 -9.557 -7.561 1.00 91.94 101 PRO A CA 1
ATOM 750 C C . PRO A 1 101 ? 3.994 -8.971 -6.165 1.00 91.94 101 PRO A C 1
ATOM 752 O O . PRO A 1 101 ? 4.344 -9.618 -5.182 1.00 91.94 101 PRO A O 1
ATOM 755 N N . LEU A 1 102 ? 3.350 -7.799 -6.064 1.00 93.81 102 LEU A N 1
ATOM 756 C CA . LEU A 1 102 ? 3.063 -7.165 -4.770 1.00 93.81 102 LEU A CA 1
ATOM 757 C C . LEU A 1 102 ? 2.214 -8.080 -3.875 1.00 93.81 102 LEU A C 1
ATOM 759 O O . LEU A 1 102 ? 2.554 -8.305 -2.719 1.00 93.81 102 LEU A O 1
ATOM 763 N N . PHE A 1 103 ? 1.159 -8.686 -4.425 1.00 95.25 103 PHE A N 1
ATOM 764 C CA . PHE A 1 103 ? 0.362 -9.681 -3.708 1.00 95.25 103 PHE A CA 1
ATOM 765 C C . PHE A 1 103 ? 1.173 -10.928 -3.340 1.00 95.25 103 PHE A C 1
ATOM 767 O O . PHE A 1 103 ? 1.170 -11.352 -2.186 1.00 95.25 103 PHE A O 1
ATOM 774 N N . THR A 1 104 ? 1.853 -11.532 -4.318 1.00 94.25 104 THR A N 1
ATOM 775 C CA . THR A 1 104 ? 2.558 -12.801 -4.145 1.00 94.25 104 THR A CA 1
ATOM 776 C C . THR A 1 104 ? 3.598 -12.686 -3.047 1.00 94.25 104 THR A C 1
ATOM 778 O O . THR A 1 104 ? 3.660 -13.575 -2.206 1.00 94.25 104 THR A O 1
ATOM 781 N N . PHE A 1 105 ? 4.366 -11.597 -3.010 1.00 94.50 105 PHE A N 1
ATOM 782 C CA . PHE A 1 105 ? 5.418 -11.433 -2.015 1.00 94.50 105 PHE A CA 1
ATOM 783 C C . PHE A 1 105 ? 4.861 -11.331 -0.603 1.00 94.50 105 PHE A C 1
ATOM 785 O O . PHE A 1 105 ? 5.303 -12.084 0.262 1.00 94.50 105 PHE A O 1
ATOM 792 N N . ILE A 1 106 ? 3.833 -10.508 -0.383 1.00 95.94 106 ILE A N 1
ATOM 793 C CA . ILE A 1 106 ? 3.160 -10.434 0.921 1.00 95.94 106 ILE A CA 1
ATOM 794 C C . ILE A 1 106 ? 2.594 -11.811 1.308 1.00 95.94 106 ILE A C 1
ATOM 796 O O . ILE A 1 106 ? 2.751 -12.257 2.445 1.00 95.94 106 ILE A O 1
ATOM 800 N N . ASN A 1 107 ? 1.995 -12.535 0.355 1.00 94.94 107 ASN A N 1
ATOM 801 C CA . ASN A 1 107 ? 1.427 -13.863 0.589 1.00 94.94 107 ASN A CA 1
ATOM 802 C C . ASN A 1 107 ? 2.480 -14.928 0.959 1.00 94.94 107 ASN A C 1
ATOM 804 O O . ASN A 1 107 ? 2.114 -15.964 1.506 1.00 94.94 107 ASN A O 1
ATOM 808 N N . MET A 1 108 ? 3.774 -14.697 0.713 1.00 92.12 108 MET A N 1
ATOM 809 C CA . MET A 1 108 ? 4.842 -15.577 1.206 1.00 92.12 108 MET A CA 1
ATOM 810 C C . MET A 1 108 ? 5.130 -15.377 2.702 1.00 92.12 108 MET A C 1
ATOM 812 O O . MET A 1 108 ? 5.695 -16.268 3.333 1.00 92.12 108 MET A O 1
ATOM 816 N N . ARG A 1 109 ? 4.715 -14.251 3.303 1.00 94.38 109 ARG A N 1
ATOM 817 C CA . ARG A 1 109 ? 5.007 -13.888 4.701 1.00 94.38 109 ARG A CA 1
ATOM 818 C C . ARG A 1 109 ? 3.765 -13.949 5.593 1.00 94.38 109 ARG A C 1
ATOM 820 O O . ARG A 1 109 ? 3.466 -13.035 6.356 1.00 94.38 109 ARG A O 1
ATOM 827 N N . ARG A 1 110 ? 3.033 -15.070 5.515 1.00 94.19 110 ARG A N 1
ATOM 828 C CA . ARG A 1 110 ? 1.742 -15.298 6.210 1.00 94.19 110 ARG A CA 1
ATOM 829 C C . ARG A 1 110 ? 1.814 -15.212 7.734 1.00 94.19 110 ARG A C 1
ATOM 831 O O . ARG A 1 110 ? 0.798 -14.938 8.361 1.00 94.19 110 ARG A O 1
ATOM 838 N N . SER A 1 111 ? 2.987 -15.438 8.327 1.00 95.38 111 SER A N 1
ATOM 839 C CA . SER A 1 111 ? 3.199 -15.248 9.768 1.00 95.38 111 SER A CA 1
ATOM 840 C C . SER A 1 111 ? 3.030 -13.788 10.198 1.00 95.38 111 SER A C 1
ATOM 842 O O . SER A 1 111 ? 2.669 -13.533 11.344 1.00 95.38 111 SER A O 1
ATOM 844 N N . ILE A 1 112 ? 3.271 -12.840 9.287 1.00 96.69 112 ILE A N 1
ATOM 845 C CA . ILE A 1 112 ? 3.095 -11.406 9.524 1.00 96.69 112 ILE A CA 1
ATOM 846 C C . ILE A 1 112 ? 1.838 -10.868 8.838 1.00 96.69 112 ILE A C 1
ATOM 848 O O . ILE A 1 112 ? 1.172 -10.012 9.412 1.00 96.69 112 ILE A O 1
ATOM 852 N N . PHE A 1 113 ? 1.461 -11.421 7.682 1.00 96.38 113 PHE A N 1
ATOM 853 C CA . PHE A 1 113 ? 0.234 -11.084 6.951 1.00 96.38 113 PHE A CA 1
ATOM 854 C C . PHE A 1 113 ? -0.737 -12.277 6.903 1.00 96.38 113 PHE A C 1
ATOM 856 O O . PHE A 1 113 ? -0.845 -12.962 5.874 1.00 96.38 113 PHE A O 1
ATOM 863 N N . PRO A 1 114 ? -1.434 -12.577 8.016 1.00 94.44 114 PRO A N 1
ATOM 864 C CA . PRO A 1 114 ? -2.287 -13.761 8.142 1.00 94.44 114 PRO A CA 1
ATOM 865 C C . PRO A 1 114 ? -3.556 -13.709 7.284 1.00 94.44 114 PRO A C 1
ATOM 867 O O . PRO A 1 114 ? -4.150 -14.753 7.002 1.00 94.44 114 PRO A O 1
ATOM 870 N N . ASP A 1 115 ? -3.956 -12.536 6.794 1.00 94.44 115 ASP A N 1
ATOM 871 C CA . ASP A 1 115 ? -5.087 -12.372 5.880 1.00 94.44 115 ASP A CA 1
ATOM 872 C C . ASP A 1 115 ? -4.688 -11.470 4.708 1.00 94.44 115 ASP A C 1
ATOM 874 O O . ASP A 1 115 ? -4.177 -10.367 4.898 1.00 94.44 115 ASP A O 1
ATOM 878 N N . ILE A 1 116 ? -4.849 -11.975 3.487 1.00 94.69 116 ILE A N 1
ATOM 879 C CA . ILE A 1 116 ? -4.484 -11.271 2.259 1.00 94.69 116 ILE A CA 1
ATOM 880 C C . ILE A 1 116 ? -5.435 -11.675 1.143 1.00 94.69 116 ILE A C 1
ATOM 882 O O . ILE A 1 116 ? -5.786 -12.844 0.990 1.00 94.69 116 ILE A O 1
ATOM 886 N N . GLN A 1 117 ? -5.834 -10.698 0.342 1.00 93.31 117 GLN A N 1
ATOM 887 C CA . GLN A 1 117 ? -6.789 -10.863 -0.735 1.00 93.31 117 GLN A CA 1
ATOM 888 C C . GLN A 1 117 ? -6.256 -10.202 -2.010 1.00 93.31 117 GLN A C 1
ATOM 890 O O . GLN A 1 117 ? -5.708 -9.096 -1.978 1.00 93.31 117 GLN A O 1
ATOM 895 N N . TYR A 1 118 ? -6.437 -10.877 -3.147 1.00 91.50 118 TYR A N 1
ATOM 896 C CA . TYR A 1 118 ? -6.041 -10.381 -4.465 1.00 91.50 118 TYR A CA 1
ATOM 897 C C . TYR A 1 118 ? -7.264 -9.971 -5.285 1.00 91.50 118 TYR A C 1
ATOM 899 O O . TYR A 1 118 ? -8.219 -10.736 -5.407 1.00 91.50 118 TYR A O 1
ATOM 907 N N . ARG A 1 119 ? -7.219 -8.780 -5.896 1.00 85.81 119 ARG A N 1
ATOM 908 C CA . ARG A 1 119 ? -8.265 -8.218 -6.771 1.00 85.81 119 ARG A CA 1
ATOM 909 C C . ARG A 1 119 ? -9.662 -8.295 -6.144 1.00 85.81 119 ARG A C 1
ATOM 911 O O . ARG A 1 119 ? -10.602 -8.805 -6.758 1.00 85.81 119 ARG A O 1
ATOM 918 N N . VAL A 1 120 ? -9.798 -7.757 -4.936 1.00 81.69 120 VAL A N 1
ATOM 919 C CA . VAL A 1 120 ? -11.043 -7.747 -4.159 1.00 81.69 120 VAL A CA 1
ATOM 920 C C . VAL A 1 120 ? -12.078 -6.881 -4.865 1.00 81.69 120 VAL A C 1
ATOM 922 O O . VAL A 1 120 ? -11.867 -5.684 -5.043 1.00 81.69 120 VAL A O 1
ATOM 925 N N . LYS A 1 121 ? -13.201 -7.471 -5.283 1.00 80.75 121 LYS A N 1
ATOM 926 C CA . LYS A 1 121 ? -14.287 -6.777 -5.997 1.00 80.75 121 LYS A CA 1
ATOM 927 C C . LYS A 1 121 ? -15.501 -6.594 -5.095 1.00 80.75 121 LYS A C 1
ATOM 929 O O . LYS A 1 121 ? -15.891 -7.522 -4.386 1.00 80.75 121 LYS A O 1
ATOM 934 N N . HIS A 1 122 ? -16.140 -5.427 -5.166 1.00 69.69 122 HIS A N 1
ATOM 935 C CA . HIS A 1 122 ? -17.455 -5.258 -4.552 1.00 69.69 122 HIS A CA 1
ATOM 936 C C . HIS A 1 122 ? -18.541 -5.919 -5.419 1.00 69.69 122 HIS A C 1
ATOM 938 O O . HIS A 1 122 ? -18.479 -5.862 -6.649 1.00 69.69 122 HIS A O 1
ATOM 944 N N . ARG A 1 123 ? -19.542 -6.541 -4.780 1.00 61.41 123 ARG A N 1
ATOM 945 C CA . ARG A 1 123 ? -20.574 -7.361 -5.449 1.00 61.41 123 ARG A CA 1
ATOM 946 C C . ARG A 1 123 ? -21.445 -6.548 -6.414 1.00 61.41 123 ARG A C 1
ATOM 948 O O . ARG A 1 123 ? -21.890 -7.094 -7.413 1.00 61.41 123 ARG A O 1
ATOM 955 N N . ASP A 1 124 ? -21.613 -5.253 -6.155 1.00 59.69 124 ASP A N 1
ATOM 956 C CA . ASP A 1 124 ? -22.563 -4.390 -6.881 1.00 59.69 124 ASP A CA 1
ATOM 957 C C . ASP A 1 124 ? -22.069 -3.897 -8.252 1.00 59.69 124 ASP A C 1
ATOM 959 O O . ASP A 1 124 ? -22.792 -3.191 -8.950 1.00 59.69 124 ASP A O 1
ATOM 963 N N . ARG A 1 125 ? -20.831 -4.217 -8.656 1.00 54.72 125 ARG A N 1
ATOM 964 C CA . ARG A 1 125 ? -20.320 -3.919 -10.009 1.00 54.72 125 ARG A CA 1
ATOM 965 C C . ARG A 1 125 ? -19.517 -5.092 -10.577 1.00 54.72 125 ARG A C 1
ATOM 967 O O . ARG A 1 125 ? -18.299 -4.967 -10.762 1.00 54.72 125 ARG A O 1
ATOM 974 N N . PRO A 1 126 ? -20.165 -6.236 -10.860 1.00 49.06 126 PRO A N 1
ATOM 975 C CA . PRO A 1 126 ? -19.494 -7.353 -11.504 1.00 49.06 126 PRO A CA 1
ATOM 976 C C . PRO A 1 126 ? -19.030 -6.910 -12.901 1.00 49.06 126 PRO A C 1
ATOM 978 O O . PRO A 1 126 ? -19.828 -6.501 -13.733 1.00 49.06 126 PRO A O 1
ATOM 981 N N . GLY A 1 127 ? -17.715 -6.921 -13.138 1.00 51.03 127 GLY A N 1
ATOM 982 C CA . GLY A 1 127 ? -17.121 -6.688 -14.464 1.00 51.03 127 GLY A CA 1
ATOM 983 C C . GLY A 1 127 ? -16.314 -5.397 -14.632 1.00 51.03 127 GLY A C 1
ATOM 984 O O . GLY A 1 127 ? -15.407 -5.373 -15.457 1.00 51.03 127 GLY A O 1
ATOM 985 N N . SER A 1 128 ? -16.527 -4.354 -13.820 1.00 59.12 128 SER A N 1
ATOM 986 C CA . SER A 1 128 ? -15.707 -3.135 -13.938 1.00 59.12 128 SER A CA 1
ATOM 987 C C . SER A 1 128 ? -14.427 -3.240 -13.101 1.00 59.12 128 SER A C 1
ATOM 989 O O . SER A 1 128 ? -14.485 -3.428 -11.885 1.00 59.12 128 SER A O 1
ATOM 991 N N . TRP A 1 129 ? -13.253 -3.044 -13.714 1.00 58.91 129 TRP A N 1
ATOM 992 C CA . TRP A 1 129 ? -11.991 -2.836 -12.979 1.00 58.91 129 TRP A CA 1
ATOM 993 C C . TRP A 1 129 ? -12.085 -1.674 -11.977 1.00 58.91 129 TRP A C 1
ATOM 995 O O . TRP A 1 129 ? -11.319 -1.626 -11.024 1.00 58.91 129 TRP A O 1
ATOM 1005 N N . ARG A 1 130 ? -13.052 -0.761 -12.160 1.00 66.00 130 ARG A N 1
ATOM 1006 C CA . ARG A 1 130 ? -13.241 0.428 -11.322 1.00 66.00 130 ARG A CA 1
ATOM 1007 C C . ARG A 1 130 ? -13.712 0.080 -9.909 1.00 66.00 130 ARG A C 1
ATOM 1009 O O . ARG A 1 130 ? -13.433 0.838 -8.993 1.00 66.00 130 ARG A O 1
ATOM 1016 N N . GLY A 1 131 ? -14.350 -1.075 -9.712 1.00 73.69 131 GLY A N 1
ATOM 1017 C CA . GLY A 1 131 ? -14.929 -1.496 -8.431 1.00 73.69 131 GLY A CA 1
ATOM 1018 C C . GLY A 1 131 ? -14.044 -2.385 -7.553 1.00 73.69 131 GLY A C 1
ATOM 1019 O O . GLY A 1 131 ? -14.600 -3.175 -6.786 1.00 73.69 131 GLY A O 1
ATOM 1020 N N . ARG A 1 132 ? -12.709 -2.339 -7.696 1.00 85.56 132 ARG A N 1
ATOM 1021 C CA . ARG A 1 132 ? -11.806 -3.260 -6.983 1.00 85.56 132 ARG A CA 1
ATOM 1022 C C . ARG A 1 132 ? -10.669 -2.581 -6.218 1.00 85.56 132 ARG A C 1
ATOM 1024 O O . ARG A 1 132 ? -10.223 -1.506 -6.606 1.00 85.56 132 ARG A O 1
ATOM 1031 N N . ILE A 1 133 ? -10.175 -3.246 -5.181 1.00 91.12 133 ILE A N 1
ATOM 1032 C CA . ILE A 1 133 ? -8.839 -3.008 -4.616 1.00 91.12 133 ILE A CA 1
ATOM 1033 C C . ILE A 1 133 ? -7.931 -4.131 -5.128 1.00 91.12 133 ILE A C 1
ATOM 1035 O O . ILE A 1 133 ? -8.346 -5.292 -5.163 1.00 91.12 133 ILE A O 1
ATOM 1039 N N . ASP A 1 134 ? -6.733 -3.804 -5.613 1.00 92.06 134 ASP A N 1
ATOM 1040 C CA . ASP A 1 134 ? -5.874 -4.785 -6.287 1.00 92.06 134 ASP A CA 1
ATOM 1041 C C . ASP A 1 134 ? -5.205 -5.742 -5.302 1.00 92.06 134 ASP A C 1
ATOM 1043 O O . ASP A 1 134 ? -5.138 -6.940 -5.578 1.00 92.06 134 ASP A O 1
ATOM 1047 N N . VAL A 1 135 ? -4.754 -5.239 -4.155 1.00 94.50 135 VAL A N 1
ATOM 1048 C CA . VAL A 1 135 ? -4.193 -6.049 -3.070 1.00 94.50 135 VAL A CA 1
ATOM 1049 C C . VAL A 1 135 ? -4.704 -5.495 -1.751 1.00 94.50 135 VAL A C 1
ATOM 1051 O O . VAL A 1 135 ? -4.589 -4.300 -1.505 1.00 94.50 135 VAL A O 1
ATOM 1054 N N . MET A 1 136 ? -5.258 -6.349 -0.899 1.00 95.62 136 MET A N 1
ATOM 1055 C CA . MET A 1 136 ? -5.539 -5.998 0.490 1.00 95.62 136 MET A CA 1
ATOM 1056 C C . MET A 1 136 ? -4.797 -6.977 1.388 1.00 95.62 136 MET A C 1
ATOM 1058 O O . MET A 1 136 ? -4.894 -8.181 1.166 1.00 95.62 136 MET A O 1
ATOM 1062 N N . ALA A 1 137 ? -4.059 -6.484 2.373 1.00 96.56 137 ALA A N 1
ATOM 1063 C CA . ALA A 1 137 ? -3.269 -7.305 3.281 1.00 96.56 137 ALA A CA 1
ATOM 1064 C C . ALA A 1 137 ? -3.381 -6.767 4.701 1.00 96.56 137 ALA A C 1
ATOM 1066 O O . ALA A 1 137 ? -3.092 -5.598 4.939 1.00 96.56 137 ALA A O 1
ATOM 1067 N N . GLN A 1 138 ? -3.771 -7.617 5.641 1.00 96.69 138 GLN A N 1
ATOM 1068 C CA . GLN A 1 138 ? -3.821 -7.259 7.049 1.00 96.69 138 GLN A CA 1
ATOM 1069 C C . GLN A 1 138 ? -2.570 -7.783 7.745 1.00 96.69 138 GLN A C 1
ATOM 1071 O O . GLN A 1 138 ? -2.294 -8.986 7.712 1.00 96.69 138 GLN A O 1
ATOM 1076 N N . ARG A 1 139 ? -1.814 -6.876 8.361 1.00 97.19 139 ARG A N 1
ATOM 1077 C CA . ARG A 1 139 ? -0.689 -7.196 9.236 1.00 97.19 139 ARG A CA 1
ATOM 1078 C C . ARG A 1 139 ? -1.224 -7.736 10.564 1.00 97.19 139 ARG A C 1
ATOM 1080 O O . ARG A 1 139 ? -2.315 -7.377 11.001 1.00 97.19 139 ARG A O 1
ATOM 1087 N N . LYS A 1 140 ? -0.470 -8.629 11.204 1.00 95.75 140 LYS A N 1
ATOM 1088 C CA . LYS A 1 140 ? -0.865 -9.338 12.436 1.00 95.75 140 LYS A CA 1
ATOM 1089 C C . LYS A 1 140 ? -1.240 -8.430 13.619 1.00 95.75 140 LYS A C 1
ATOM 1091 O O . LYS A 1 140 ? -1.888 -8.901 14.542 1.00 95.75 140 LYS A O 1
ATOM 1096 N N . ASP A 1 141 ? -0.818 -7.168 13.602 1.00 94.69 141 ASP A N 1
ATOM 1097 C CA . ASP A 1 141 ? -1.129 -6.143 14.606 1.00 94.69 141 ASP A CA 1
ATOM 1098 C C . ASP A 1 141 ? -2.396 -5.325 14.282 1.00 94.69 141 ASP A C 1
ATOM 1100 O O . ASP A 1 141 ? -2.752 -4.410 15.022 1.00 94.69 141 ASP A O 1
ATOM 1104 N N . GLY A 1 142 ? -3.100 -5.663 13.199 1.00 94.19 142 GLY A N 1
ATOM 1105 C CA . GLY A 1 142 ? -4.391 -5.081 12.842 1.00 94.19 142 GLY A CA 1
ATOM 1106 C C . GLY A 1 142 ? -4.339 -4.000 11.764 1.00 94.19 142 GLY A C 1
ATOM 1107 O O . GLY A 1 142 ? -5.409 -3.580 11.323 1.00 94.19 142 GLY A O 1
ATOM 1108 N N . ILE A 1 143 ? -3.152 -3.593 11.285 1.00 96.88 143 ILE A N 1
ATOM 1109 C CA . ILE A 1 143 ? -3.049 -2.623 10.184 1.00 96.88 143 ILE A CA 1
ATOM 1110 C C . ILE A 1 143 ? -3.452 -3.276 8.860 1.00 96.88 143 ILE A C 1
ATOM 1112 O O . ILE A 1 143 ? -2.868 -4.276 8.439 1.00 96.88 143 ILE A O 1
ATOM 1116 N N . LEU A 1 144 ? -4.425 -2.689 8.169 1.00 97.19 144 LEU A N 1
ATOM 1117 C CA . LEU A 1 144 ? -4.845 -3.102 6.834 1.00 97.19 144 LEU A CA 1
ATOM 1118 C C . LEU A 1 144 ? -4.199 -2.225 5.758 1.00 97.19 144 LEU A C 1
ATOM 1120 O O . LEU A 1 144 ? -4.494 -1.041 5.654 1.00 97.19 144 LEU A O 1
ATOM 1124 N N . PHE A 1 145 ? -3.403 -2.822 4.880 1.00 97.75 145 PHE A N 1
ATOM 1125 C CA . PHE A 1 145 ? -2.929 -2.180 3.658 1.00 97.75 145 PHE A CA 1
ATOM 1126 C C . PHE A 1 145 ? -3.891 -2.462 2.509 1.00 97.75 145 PHE A C 1
ATOM 1128 O O . PHE A 1 145 ? -4.199 -3.620 2.225 1.00 97.75 145 PHE A O 1
ATOM 1135 N N . ALA A 1 146 ? -4.329 -1.419 1.813 1.00 96.62 146 ALA A N 1
ATOM 1136 C CA . ALA A 1 146 ? -5.147 -1.500 0.612 1.00 96.62 146 ALA A CA 1
ATOM 1137 C C . ALA A 1 146 ? -4.405 -0.835 -0.554 1.00 96.62 146 ALA A C 1
ATOM 1139 O O . ALA A 1 146 ? -4.335 0.387 -0.642 1.00 96.62 146 ALA A O 1
ATOM 1140 N N . PHE A 1 147 ? -3.861 -1.637 -1.468 1.00 95.50 147 PHE A N 1
ATOM 1141 C CA . PHE A 1 147 ? -3.189 -1.161 -2.672 1.00 95.50 147 PHE A CA 1
ATOM 1142 C C . PHE A 1 147 ? -4.129 -1.172 -3.864 1.00 95.50 147 PHE A C 1
ATOM 1144 O O . PHE A 1 147 ? -4.757 -2.189 -4.188 1.00 95.50 147 PHE A O 1
ATOM 1151 N N . ARG A 1 148 ? -4.155 -0.058 -4.585 1.00 91.75 148 ARG A N 1
ATOM 1152 C CA . ARG A 1 148 ? -4.844 0.045 -5.864 1.00 91.75 148 ARG A CA 1
ATOM 1153 C C . ARG A 1 148 ? -3.968 0.732 -6.900 1.00 91.75 148 ARG A C 1
ATOM 1155 O O . ARG A 1 148 ? -3.286 1.711 -6.620 1.00 91.75 148 ARG A O 1
ATOM 1162 N N . LEU A 1 149 ? -4.010 0.246 -8.129 1.00 86.00 149 LEU A N 1
ATOM 1163 C CA . LEU A 1 149 ? -3.484 0.988 -9.258 1.00 86.00 149 LEU A CA 1
ATOM 1164 C C . LEU A 1 149 ? -4.487 2.049 -9.674 1.00 86.00 149 LEU A C 1
ATOM 1166 O O . LEU A 1 149 ? -5.595 1.735 -10.112 1.00 86.00 149 LEU A O 1
ATOM 1170 N N . TRP A 1 150 ? -4.029 3.289 -9.590 1.00 80.44 150 TRP A N 1
ATOM 1171 C CA . TRP A 1 150 ? -4.724 4.478 -10.051 1.00 80.44 150 TRP A CA 1
ATOM 1172 C C . TRP A 1 150 ? -6.048 4.838 -9.369 1.00 80.44 150 TRP A C 1
ATOM 1174 O O . TRP A 1 150 ? -6.857 4.018 -8.926 1.00 80.44 150 TRP A O 1
ATOM 1184 N N . ASP A 1 151 ? -6.196 6.157 -9.396 1.00 87.00 151 ASP A N 1
ATOM 1185 C CA . ASP A 1 151 ? -7.201 7.056 -8.855 1.00 87.00 151 ASP A CA 1
ATOM 1186 C C . ASP A 1 151 ? -7.575 6.847 -7.385 1.00 87.00 151 ASP A C 1
ATOM 1188 O O . ASP A 1 151 ? -8.385 5.983 -7.038 1.00 87.00 151 ASP A O 1
ATOM 1192 N N . LEU A 1 152 ? -6.995 7.704 -6.537 1.00 92.12 152 LEU A N 1
ATOM 1193 C CA . LEU A 1 152 ? -7.242 7.772 -5.101 1.00 92.12 152 LEU A CA 1
ATOM 1194 C C . LEU A 1 152 ? -8.714 8.028 -4.775 1.00 92.12 152 LEU A C 1
ATOM 1196 O O . LEU A 1 152 ? -9.235 7.424 -3.839 1.00 92.12 152 LEU A O 1
ATOM 1200 N N . GLU A 1 153 ? -9.414 8.858 -5.549 1.00 91.12 153 GLU A N 1
ATOM 1201 C CA . GLU A 1 153 ? -10.825 9.143 -5.286 1.00 91.12 153 GLU A CA 1
ATOM 1202 C C . GLU A 1 153 ? -11.683 7.895 -5.475 1.00 91.12 153 GLU A C 1
ATOM 1204 O O . GLU A 1 153 ? -12.555 7.582 -4.659 1.00 91.12 153 GLU A O 1
ATOM 1209 N N . GLU A 1 154 ? -11.434 7.153 -6.552 1.00 88.38 154 GLU A N 1
ATOM 1210 C CA . GLU A 1 154 ? -12.138 5.901 -6.800 1.00 88.38 154 GLU A CA 1
ATOM 1211 C C . GLU A 1 154 ? -11.698 4.818 -5.807 1.00 88.38 154 GLU A C 1
ATOM 1213 O O . GLU A 1 154 ? -12.530 4.034 -5.348 1.00 88.38 154 GLU A O 1
ATOM 1218 N N . ALA A 1 155 ? -10.421 4.800 -5.415 1.00 91.56 155 ALA A N 1
ATOM 1219 C CA . ALA A 1 155 ? -9.901 3.909 -4.383 1.00 91.56 155 ALA A CA 1
ATOM 1220 C C . ALA A 1 155 ? -10.640 4.104 -3.050 1.00 91.56 155 ALA A C 1
ATOM 1222 O O . ALA A 1 155 ? -11.121 3.130 -2.472 1.00 91.56 155 ALA A O 1
ATOM 1223 N N . VAL A 1 156 ? -10.825 5.358 -2.622 1.00 93.56 156 VAL A N 1
ATOM 1224 C CA . VAL A 1 156 ? -11.601 5.733 -1.432 1.00 93.56 156 VAL A CA 1
ATOM 1225 C C . VAL A 1 156 ? -13.054 5.280 -1.559 1.00 93.56 156 VAL A C 1
ATOM 1227 O O . VAL A 1 156 ? -13.583 4.636 -0.651 1.00 93.56 156 VAL A O 1
ATOM 1230 N N . LYS A 1 157 ? -13.714 5.570 -2.691 1.00 90.25 157 LYS A N 1
ATOM 1231 C CA . LYS A 1 157 ? -15.113 5.164 -2.935 1.00 90.25 157 LYS A CA 1
ATOM 1232 C C . LYS A 1 157 ? -15.292 3.651 -2.854 1.00 90.25 157 LYS A C 1
ATOM 1234 O O . LYS A 1 157 ? -16.331 3.182 -2.393 1.00 90.25 157 LYS A O 1
ATOM 1239 N N . VAL A 1 158 ? -14.309 2.889 -3.324 1.00 89.25 158 VAL A N 1
ATOM 1240 C CA . VAL A 1 158 ? -14.342 1.427 -3.290 1.00 89.25 158 VAL A CA 1
ATOM 1241 C C . VAL A 1 158 ? -14.029 0.891 -1.897 1.00 89.25 158 VAL A C 1
ATOM 1243 O O . VAL A 1 158 ? -14.765 0.026 -1.427 1.00 89.25 158 VAL A O 1
ATOM 1246 N N . LEU A 1 159 ? -13.007 1.417 -1.218 1.00 91.12 159 LEU A N 1
ATOM 1247 C CA . LEU A 1 159 ? -12.634 0.988 0.130 1.00 91.12 159 LEU A CA 1
ATOM 1248 C C . LEU A 1 159 ? -13.794 1.174 1.120 1.00 91.12 159 LEU A C 1
ATOM 1250 O O . LEU A 1 159 ? -14.128 0.234 1.837 1.00 91.12 159 LEU A O 1
ATOM 1254 N N . LYS A 1 160 ? -14.494 2.317 1.055 1.00 90.19 160 LYS A N 1
ATOM 1255 C CA . LYS A 1 160 ? -15.704 2.598 1.854 1.00 90.19 160 LYS A CA 1
ATOM 1256 C C . LYS A 1 160 ? -16.770 1.507 1.770 1.00 90.19 160 LYS A C 1
ATOM 1258 O O . LYS A 1 160 ? -17.478 1.268 2.735 1.00 90.19 160 LYS A O 1
ATOM 1263 N N . LYS A 1 161 ? -16.917 0.851 0.614 1.00 87.50 161 LYS A N 1
ATOM 1264 C CA . LYS A 1 161 ? -17.919 -0.214 0.417 1.00 87.50 161 LYS A CA 1
ATOM 1265 C C . LYS A 1 161 ? -17.497 -1.548 1.021 1.00 87.50 161 LYS A C 1
ATOM 1267 O O . LYS A 1 161 ? -18.332 -2.430 1.197 1.00 87.50 161 LYS A O 1
ATOM 1272 N N . PHE A 1 162 ? -16.203 -1.730 1.268 1.00 87.06 162 PHE A N 1
ATOM 1273 C CA . PHE A 1 162 ? -15.690 -2.906 1.955 1.00 87.06 162 PHE A CA 1
ATOM 1274 C C . PHE A 1 162 ? -15.713 -2.745 3.471 1.00 87.06 162 PHE A C 1
ATOM 1276 O O . PHE A 1 162 ? -15.729 -3.764 4.155 1.00 87.06 162 PHE A O 1
ATOM 1283 N N . GLU A 1 163 ? -15.731 -1.516 3.984 1.00 88.56 163 GLU A N 1
ATOM 1284 C CA . GLU A 1 163 ? -15.846 -1.249 5.413 1.00 88.56 163 GLU A CA 1
ATOM 1285 C C . GLU A 1 163 ? -17.207 -1.732 5.942 1.00 88.56 163 GLU A C 1
ATOM 1287 O O . GLU A 1 163 ? -18.273 -1.348 5.459 1.00 88.56 163 GLU A O 1
ATOM 1292 N N . VAL A 1 164 ? -17.165 -2.597 6.949 1.00 83.94 164 VAL A N 1
ATOM 1293 C CA . VAL A 1 164 ? -18.316 -3.107 7.686 1.00 83.94 164 VAL A CA 1
ATOM 1294 C C . VAL A 1 164 ? -18.111 -2.723 9.144 1.00 83.94 164 VAL A C 1
ATOM 1296 O O . VAL A 1 164 ? -17.287 -3.308 9.846 1.00 83.94 164 VAL A O 1
ATOM 1299 N N . LYS A 1 165 ? -18.874 -1.739 9.618 1.00 72.00 165 LYS A N 1
ATOM 1300 C CA . LYS A 1 165 ? -18.903 -1.394 11.042 1.00 72.00 165 LYS A CA 1
ATOM 1301 C C . LYS A 1 165 ? -19.840 -2.356 11.760 1.00 72.00 165 LYS A C 1
ATOM 1303 O O . LYS A 1 165 ? -21.032 -2.391 11.447 1.00 72.00 165 LYS A O 1
ATOM 1308 N N . LYS A 1 166 ? -19.331 -3.138 12.715 1.00 65.00 166 LYS A N 1
ATOM 1309 C CA . LYS A 1 166 ? -20.206 -3.880 13.628 1.00 65.00 166 LYS A CA 1
ATOM 1310 C C . LYS A 1 166 ? -20.621 -2.949 14.761 1.00 65.00 166 LYS A C 1
ATOM 1312 O O . LYS A 1 166 ? -19.799 -2.404 15.483 1.00 65.00 166 LYS A O 1
ATOM 1317 N N . ALA A 1 167 ? -21.929 -2.760 14.909 1.00 54.91 167 ALA A N 1
ATOM 1318 C CA . ALA A 1 167 ? -22.499 -1.817 15.870 1.00 54.91 167 ALA A CA 1
ATOM 1319 C C . ALA A 1 167 ? -22.321 -2.228 17.348 1.00 54.91 167 ALA A C 1
ATOM 1321 O O . ALA A 1 167 ? -22.632 -1.435 18.227 1.00 54.91 167 ALA A O 1
ATOM 1322 N N . GLN A 1 168 ? -21.867 -3.455 17.631 1.00 58.12 168 GLN A N 1
ATOM 1323 C CA . GLN A 1 168 ? -21.889 -4.030 18.985 1.00 58.12 168 GLN A CA 1
ATOM 1324 C C . GLN A 1 168 ? -20.522 -4.108 19.670 1.00 58.12 168 GLN A C 1
ATOM 1326 O O . GLN A 1 168 ? -20.475 -4.214 20.889 1.00 58.12 168 GLN A O 1
ATOM 1331 N N . ASP A 1 169 ? -19.426 -4.054 18.919 1.00 66.44 169 ASP A N 1
ATOM 1332 C CA . ASP A 1 169 ? -18.070 -4.229 19.448 1.00 66.44 169 ASP A CA 1
ATOM 1333 C C . ASP A 1 169 ? -17.167 -3.006 19.198 1.00 66.44 169 ASP A C 1
ATOM 1335 O O . ASP A 1 169 ? -16.057 -2.947 19.720 1.00 66.44 169 ASP A O 1
ATOM 1339 N N . GLY A 1 170 ? -17.657 -2.005 18.452 1.00 68.69 170 GLY A N 1
ATOM 1340 C CA . GLY A 1 170 ? -16.935 -0.765 18.155 1.00 68.69 170 GLY A CA 1
ATOM 1341 C C . GLY A 1 170 ? -15.778 -0.939 17.168 1.00 68.69 170 GLY A C 1
ATOM 1342 O O . GLY A 1 170 ? -15.087 0.036 16.876 1.00 68.69 170 GLY A O 1
ATOM 1343 N N . TRP A 1 171 ? -15.574 -2.147 16.634 1.00 79.19 171 TRP A N 1
ATOM 1344 C CA . TRP A 1 171 ? -14.464 -2.452 15.741 1.00 79.19 171 TRP A CA 1
ATOM 1345 C C . TRP A 1 171 ? -14.832 -2.235 14.275 1.00 79.19 171 TRP A C 1
ATOM 1347 O O . TRP A 1 171 ? -15.952 -2.497 13.815 1.00 79.19 171 TRP A O 1
ATOM 1357 N N . THR A 1 172 ? -13.835 -1.800 13.510 1.00 84.75 172 THR A N 1
ATOM 1358 C CA . THR A 1 172 ? -13.926 -1.725 12.056 1.00 84.75 172 THR A CA 1
ATOM 1359 C C . THR A 1 172 ? -13.526 -3.069 11.467 1.00 84.75 172 THR A C 1
ATOM 1361 O O . THR A 1 172 ? -12.433 -3.572 11.716 1.00 84.75 172 THR A O 1
ATOM 1364 N N . TYR A 1 173 ? -14.396 -3.651 10.649 1.00 87.75 173 TYR A N 1
ATOM 1365 C CA . TYR A 1 173 ? -14.076 -4.833 9.857 1.00 87.75 173 TYR A CA 1
ATOM 1366 C C . TYR A 1 173 ? -14.073 -4.468 8.383 1.00 87.75 173 TYR A C 1
ATOM 1368 O O . TYR A 1 173 ? -14.783 -3.566 7.946 1.00 87.75 173 TYR A O 1
ATOM 1376 N N . PHE A 1 174 ? -13.309 -5.209 7.593 1.00 88.62 174 PHE A N 1
ATOM 1377 C CA . PHE A 1 174 ? -13.395 -5.134 6.144 1.00 88.62 174 PHE A CA 1
ATOM 1378 C C . PHE A 1 174 ? -13.924 -6.454 5.608 1.00 88.62 174 PHE A C 1
ATOM 1380 O O . PHE A 1 174 ? -13.509 -7.537 6.019 1.00 88.62 174 PHE A O 1
ATOM 1387 N N . LYS A 1 175 ? -14.872 -6.383 4.679 1.00 82.56 175 LYS A N 1
ATOM 1388 C CA . LYS A 1 175 ? -15.438 -7.562 4.030 1.00 82.56 175 LYS A CA 1
ATOM 1389 C C . LYS A 1 175 ? -14.315 -8.412 3.433 1.00 82.56 175 LYS A C 1
ATOM 1391 O O . LYS A 1 175 ? -13.475 -7.905 2.693 1.00 82.56 175 LYS A O 1
ATOM 1396 N N . SER A 1 176 ? -14.384 -9.721 3.669 1.00 81.00 176 SER A N 1
ATOM 1397 C CA . SER A 1 176 ? -13.369 -10.729 3.299 1.00 81.00 176 SER A CA 1
ATOM 1398 C C . SER A 1 176 ? -12.160 -10.819 4.235 1.00 81.00 176 SER A C 1
ATOM 1400 O O . SER A 1 176 ? -11.329 -11.692 4.008 1.00 81.00 176 SER A O 1
ATOM 1402 N N . PHE A 1 177 ? -12.091 -9.995 5.285 1.00 86.81 177 PHE A N 1
ATOM 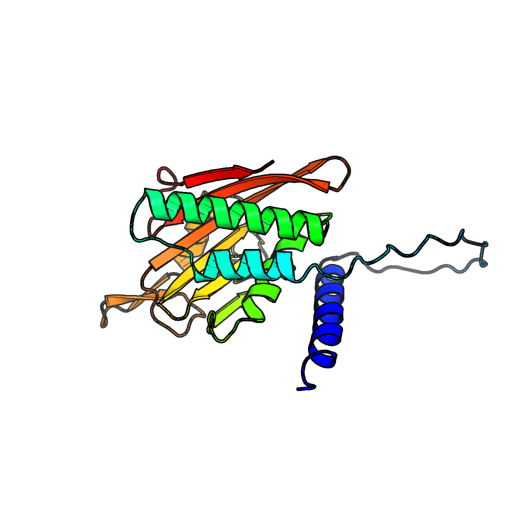1403 C CA . PHE A 1 177 ? -11.083 -10.094 6.340 1.00 86.81 177 PHE A CA 1
ATOM 1404 C C . PHE A 1 177 ? -11.693 -10.651 7.622 1.00 86.81 177 PHE A C 1
ATOM 1406 O O . PHE A 1 177 ? -12.818 -10.308 7.994 1.00 86.81 177 PHE A O 1
ATOM 1413 N N . LYS A 1 178 ? -10.960 -11.548 8.283 1.00 85.19 178 LYS A N 1
ATOM 1414 C CA . LYS A 1 178 ? -11.439 -12.246 9.488 1.00 85.19 178 LYS A CA 1
ATOM 1415 C C . LYS A 1 178 ? -11.272 -11.430 10.766 1.00 85.19 178 LYS A C 1
ATOM 1417 O O . LYS A 1 178 ? -12.052 -11.613 11.698 1.00 85.19 178 LYS A O 1
ATOM 1422 N N . TRP A 1 179 ? -10.255 -10.575 10.823 1.00 87.38 179 TRP A N 1
ATOM 1423 C CA . TRP A 1 179 ? -9.815 -9.918 12.052 1.00 87.38 179 TRP A CA 1
ATOM 1424 C C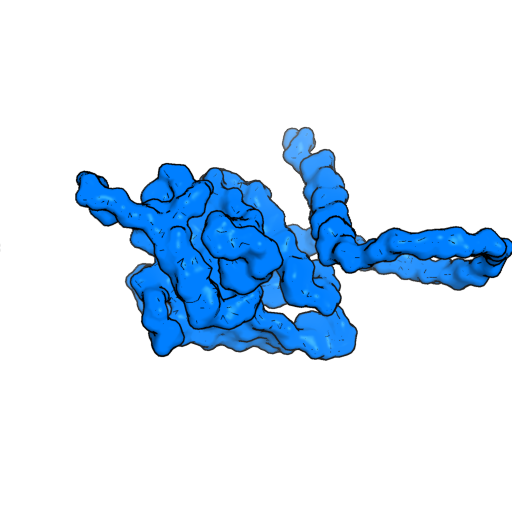 . TRP A 1 179 ? -10.198 -8.435 12.068 1.00 87.38 179 TRP A C 1
ATOM 1426 O O . TRP A 1 179 ? -10.271 -7.818 11.001 1.00 87.38 179 TRP A O 1
ATOM 1436 N N . PRO A 1 180 ? -10.425 -7.846 13.256 1.00 90.06 180 PRO A N 1
ATOM 1437 C CA . PRO A 1 180 ? -10.689 -6.416 13.373 1.00 90.06 180 PRO A CA 1
ATOM 1438 C C . PRO A 1 180 ? -9.505 -5.599 12.846 1.00 90.06 180 PRO A C 1
ATOM 1440 O O . PRO A 1 180 ? -8.344 -5.963 13.037 1.00 90.06 180 PRO A O 1
ATOM 1443 N N . VAL A 1 181 ? -9.812 -4.498 12.168 1.00 92.38 181 VAL A N 1
ATOM 1444 C CA . VAL A 1 181 ? -8.841 -3.541 11.639 1.00 92.38 181 VAL A CA 1
ATOM 1445 C C . VAL A 1 181 ? -8.731 -2.379 12.616 1.00 92.38 181 VAL A C 1
ATOM 1447 O O . VAL A 1 181 ? -9.727 -1.715 12.904 1.00 92.38 181 VAL A O 1
ATOM 1450 N N . THR A 1 182 ? -7.524 -2.156 13.132 1.00 92.88 182 THR A N 1
ATOM 1451 C CA . THR A 1 182 ? -7.215 -1.057 14.062 1.00 92.88 182 THR A CA 1
ATOM 1452 C C . THR A 1 182 ? -6.948 0.236 13.304 1.00 92.88 182 THR A C 1
ATOM 1454 O O . THR A 1 182 ? -7.495 1.275 13.653 1.00 92.88 182 THR A O 1
ATOM 1457 N N . HIS A 1 183 ? -6.172 0.128 12.227 1.00 95.12 183 HIS A N 1
ATOM 1458 C CA . HIS A 1 183 ? -5.831 1.206 11.310 1.00 95.12 183 HIS A CA 1
ATOM 1459 C C . HIS A 1 183 ? -5.820 0.680 9.879 1.00 95.12 183 HIS A C 1
ATOM 1461 O O . HIS A 1 183 ? -5.538 -0.498 9.641 1.00 95.12 183 HIS A O 1
ATOM 1467 N N . TRP A 1 184 ? -6.073 1.537 8.902 1.00 96.38 184 TRP A N 1
ATOM 1468 C CA . TRP A 1 184 ? -5.924 1.194 7.498 1.00 96.38 184 TRP A CA 1
ATOM 1469 C C . TRP A 1 184 ? -5.130 2.245 6.733 1.00 96.38 184 TRP A C 1
ATOM 1471 O O . TRP A 1 184 ? -5.262 3.451 6.931 1.00 96.38 184 TRP A O 1
ATOM 1481 N N . VAL A 1 185 ? -4.320 1.748 5.804 1.00 98.12 185 VAL A N 1
ATOM 1482 C CA . VAL A 1 185 ? -3.516 2.535 4.878 1.00 98.12 185 VAL A CA 1
ATOM 1483 C C . VAL A 1 185 ? -4.003 2.242 3.467 1.00 98.12 185 VAL A C 1
ATOM 1485 O O . VAL A 1 185 ? -3.842 1.133 2.952 1.00 98.12 185 VAL A O 1
ATOM 1488 N N . LEU A 1 186 ? -4.602 3.241 2.825 1.00 98.00 186 LEU A N 1
ATOM 1489 C CA . LEU A 1 186 ? -4.962 3.182 1.413 1.00 98.00 186 LEU A CA 1
ATOM 1490 C C . LEU A 1 186 ? -3.833 3.790 0.593 1.00 98.00 186 LEU A C 1
ATOM 1492 O O . LEU A 1 186 ? -3.494 4.952 0.782 1.00 98.00 186 LEU A O 1
ATOM 1496 N N . ALA A 1 187 ? -3.295 3.022 -0.342 1.00 97.44 187 ALA A N 1
ATOM 1497 C CA . ALA A 1 187 ? -2.216 3.445 -1.214 1.00 97.44 187 ALA A CA 1
ATOM 1498 C C . ALA A 1 187 ? -2.632 3.292 -2.676 1.00 97.44 187 ALA A C 1
ATOM 1500 O O . ALA A 1 187 ? -2.945 2.188 -3.139 1.00 97.44 187 ALA A O 1
ATOM 1501 N N . THR A 1 188 ? -2.601 4.390 -3.427 1.00 95.56 188 THR A N 1
ATOM 1502 C CA . THR A 1 188 ? -2.697 4.335 -4.887 1.00 95.56 188 THR A CA 1
ATOM 1503 C C . THR A 1 188 ? -1.351 4.508 -5.537 1.00 95.56 188 THR A C 1
ATOM 1505 O O . THR A 1 188 ? -0.599 5.382 -5.124 1.00 95.56 188 THR A O 1
ATOM 1508 N N . ILE A 1 189 ? -1.067 3.714 -6.569 1.00 92.94 189 ILE A N 1
ATOM 1509 C CA . ILE A 1 189 ? 0.248 3.692 -7.215 1.00 92.94 189 ILE A CA 1
ATOM 1510 C C . ILE A 1 189 ? 0.096 3.849 -8.735 1.00 92.94 189 ILE A C 1
ATOM 1512 O O . ILE A 1 189 ? -0.648 3.101 -9.374 1.00 92.94 189 ILE A O 1
ATOM 1516 N N . ASP A 1 190 ? 0.803 4.825 -9.308 1.00 91.00 190 ASP A N 1
ATOM 1517 C CA . ASP A 1 190 ? 0.984 5.055 -10.746 1.00 91.00 190 ASP A CA 1
ATOM 1518 C C . ASP A 1 190 ? 2.453 4.849 -11.136 1.00 91.00 190 ASP A C 1
ATOM 1520 O O . ASP A 1 190 ? 3.368 5.227 -10.411 1.00 91.00 190 ASP A O 1
ATOM 1524 N N . PHE A 1 191 ? 2.680 4.300 -12.326 1.00 89.56 191 PHE A N 1
ATOM 1525 C CA . PHE A 1 191 ? 4.007 4.000 -12.850 1.00 89.56 191 PHE A CA 1
ATOM 1526 C C . PHE A 1 191 ? 4.201 4.701 -14.192 1.00 89.56 191 PHE A C 1
ATOM 1528 O O . PHE A 1 191 ? 3.497 4.408 -15.166 1.00 89.56 191 PHE A O 1
ATOM 1535 N N . LYS A 1 192 ? 5.206 5.575 -14.294 1.00 90.19 192 LYS A N 1
ATOM 1536 C CA . LYS A 1 192 ? 5.624 6.127 -15.588 1.00 90.19 192 LYS A CA 1
ATOM 1537 C C . LYS A 1 192 ? 6.660 5.225 -16.225 1.00 90.19 192 LYS A C 1
ATOM 1539 O O . LYS A 1 192 ? 7.613 4.786 -15.584 1.00 90.19 192 LYS A O 1
ATOM 1544 N N . HIS A 1 193 ? 6.469 4.990 -17.516 1.00 88.44 193 HIS A N 1
ATOM 1545 C CA . HIS A 1 193 ? 7.329 4.123 -18.297 1.00 88.44 193 HIS A CA 1
ATOM 1546 C C . HIS A 1 193 ? 8.046 4.914 -19.388 1.00 88.44 193 HIS A C 1
ATOM 1548 O O . HIS A 1 193 ? 7.455 5.773 -20.042 1.00 88.44 193 HIS A O 1
ATOM 1554 N N . ARG A 1 194 ? 9.308 4.571 -19.641 1.00 87.44 194 ARG A N 1
ATOM 1555 C CA . ARG A 1 194 ? 10.076 5.051 -20.793 1.00 87.44 194 ARG A CA 1
ATOM 1556 C C . ARG A 1 194 ? 10.826 3.881 -21.403 1.00 87.44 194 ARG A C 1
ATOM 1558 O O . ARG A 1 194 ? 11.543 3.167 -20.710 1.00 87.44 194 ARG A O 1
ATOM 1565 N N . LYS A 1 195 ? 10.645 3.671 -22.711 1.00 85.00 195 LYS A N 1
ATOM 1566 C CA . LYS A 1 195 ? 11.258 2.552 -23.456 1.00 85.00 195 LYS A CA 1
ATOM 1567 C C . LYS A 1 195 ? 11.023 1.183 -22.781 1.00 85.00 195 LYS A C 1
ATOM 1569 O O . LYS A 1 195 ? 11.927 0.357 -22.714 1.00 85.00 195 LYS A O 1
ATOM 1574 N N . GLY A 1 196 ? 9.814 0.962 -22.257 1.00 78.38 196 GLY A N 1
ATOM 1575 C CA . GLY A 1 196 ? 9.422 -0.299 -21.612 1.00 78.38 196 GLY A CA 1
ATOM 1576 C C . GLY A 1 196 ? 9.994 -0.534 -20.210 1.00 78.38 196 GLY A C 1
ATOM 1577 O O . GLY A 1 196 ? 9.875 -1.642 -19.706 1.00 78.38 196 GLY A O 1
ATOM 1578 N N . ARG A 1 197 ? 10.609 0.477 -19.583 1.00 83.38 197 ARG A N 1
ATOM 1579 C CA . ARG A 1 197 ? 11.103 0.425 -18.199 1.00 83.38 197 ARG A CA 1
ATOM 1580 C C . ARG A 1 197 ? 10.343 1.408 -17.326 1.00 83.38 197 ARG A C 1
ATOM 1582 O O . ARG A 1 197 ? 9.994 2.485 -17.811 1.00 83.38 197 ARG A O 1
ATOM 1589 N N . VAL A 1 198 ? 10.127 1.056 -16.064 1.00 88.69 198 VAL A N 1
ATOM 1590 C CA . VAL A 1 198 ? 9.613 1.987 -15.055 1.00 88.69 198 VAL A CA 1
ATOM 1591 C C . VAL A 1 198 ? 10.701 3.015 -14.748 1.00 88.69 198 VAL A C 1
ATOM 1593 O O . VAL A 1 198 ? 11.839 2.654 -14.475 1.00 88.69 198 VAL A O 1
ATOM 1596 N N . ILE A 1 199 ? 10.356 4.296 -14.852 1.00 92.06 199 ILE A N 1
ATOM 1597 C CA . ILE A 1 199 ? 11.263 5.431 -14.591 1.00 92.06 199 ILE A CA 1
ATOM 1598 C C . ILE A 1 199 ? 10.733 6.384 -13.522 1.00 92.06 199 ILE A C 1
ATOM 1600 O O . ILE A 1 199 ? 11.338 7.410 -13.259 1.00 92.06 199 ILE A O 1
ATOM 1604 N N . ARG A 1 200 ? 9.522 6.132 -13.028 1.00 93.75 200 ARG A N 1
ATOM 1605 C CA . ARG A 1 200 ? 8.934 6.890 -11.932 1.00 93.75 200 ARG A CA 1
ATOM 1606 C C . ARG A 1 200 ? 7.798 6.094 -11.322 1.00 93.75 200 A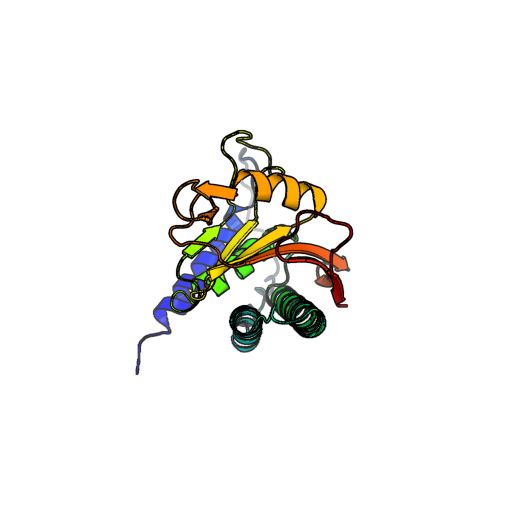RG A C 1
ATOM 1608 O O . ARG A 1 200 ? 7.005 5.498 -12.059 1.00 93.75 200 ARG A O 1
ATOM 1615 N N . VAL A 1 201 ? 7.689 6.150 -10.006 1.00 94.31 201 VAL A N 1
ATOM 1616 C CA . VAL A 1 201 ? 6.535 5.690 -9.240 1.00 94.31 201 VAL A CA 1
ATOM 1617 C C . VAL A 1 201 ? 5.951 6.893 -8.521 1.00 94.31 201 VAL A C 1
ATOM 1619 O O . VAL A 1 201 ? 6.645 7.540 -7.742 1.00 94.31 201 VAL A O 1
ATOM 1622 N N . ASN A 1 202 ? 4.686 7.196 -8.802 1.00 95.62 202 ASN A N 1
ATOM 1623 C CA . ASN A 1 202 ? 3.915 8.163 -8.033 1.00 95.62 202 ASN A CA 1
ATOM 1624 C C . ASN A 1 202 ? 2.986 7.373 -7.120 1.00 95.62 202 ASN A C 1
ATOM 1626 O O . ASN A 1 202 ? 2.260 6.500 -7.600 1.00 95.62 202 ASN A O 1
ATOM 1630 N N . ALA A 1 203 ? 2.988 7.679 -5.833 1.00 97.06 203 ALA A N 1
ATOM 1631 C CA . ALA A 1 203 ? 2.092 7.060 -4.880 1.00 97.06 203 ALA A CA 1
ATOM 1632 C C . ALA A 1 203 ? 1.377 8.117 -4.038 1.00 97.06 203 ALA A C 1
ATOM 1634 O O . ALA A 1 203 ? 1.953 9.151 -3.710 1.00 97.06 203 ALA A O 1
ATOM 1635 N N . SER A 1 204 ? 0.129 7.834 -3.683 1.00 98.19 204 SER A N 1
ATOM 1636 C CA . SER A 1 204 ? -0.659 8.645 -2.755 1.00 98.19 204 SER A CA 1
ATOM 1637 C C . SER A 1 204 ? -1.172 7.748 -1.642 1.00 98.19 204 SER A C 1
ATOM 1639 O O . SER A 1 204 ? -1.746 6.695 -1.930 1.00 98.19 204 SER A O 1
ATOM 1641 N N . TYR A 1 205 ? -0.968 8.166 -0.397 1.00 98.50 205 TYR A N 1
ATOM 1642 C CA . TYR A 1 205 ? -1.307 7.402 0.799 1.00 98.50 205 TYR A CA 1
ATOM 1643 C C . TYR A 1 205 ? -2.314 8.151 1.664 1.00 98.50 205 TYR A C 1
ATOM 1645 O O . TYR A 1 205 ? -2.184 9.356 1.869 1.00 98.50 205 TYR A O 1
ATOM 1653 N N . LEU A 1 206 ? -3.288 7.426 2.204 1.00 98.38 206 LEU A N 1
ATOM 1654 C CA . LEU A 1 206 ? -4.218 7.899 3.226 1.00 98.38 206 LEU A CA 1
ATOM 1655 C C . LEU A 1 206 ? -4.174 6.956 4.425 1.00 98.38 206 LEU A C 1
ATOM 1657 O O . LEU A 1 206 ? -4.163 5.7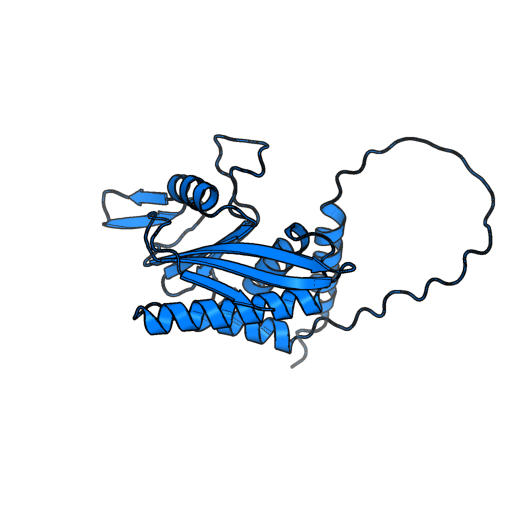39 4.243 1.00 98.38 206 LEU A O 1
ATOM 1661 N N . LEU A 1 207 ? -4.194 7.534 5.623 1.00 97.88 207 LEU A N 1
ATOM 1662 C CA . LEU A 1 207 ? -4.287 6.830 6.899 1.00 97.88 207 LEU A CA 1
ATOM 1663 C C . LEU A 1 207 ? -5.619 7.185 7.558 1.00 97.88 207 LEU A C 1
ATOM 1665 O O . LEU A 1 207 ? -5.874 8.362 7.815 1.00 97.88 207 LEU A O 1
ATOM 1669 N N . ASP A 1 208 ? -6.470 6.184 7.784 1.00 95.44 208 ASP A N 1
ATOM 1670 C CA . ASP A 1 208 ? -7.743 6.290 8.520 1.00 95.44 208 ASP A CA 1
ATOM 1671 C C . ASP A 1 208 ? -8.660 7.455 8.120 1.00 95.44 208 ASP A C 1
ATOM 1673 O O . ASP A 1 208 ? -9.492 7.936 8.893 1.00 95.44 208 ASP A O 1
ATOM 1677 N N . THR A 1 209 ? -8.533 7.935 6.887 1.00 95.19 209 THR A N 1
ATOM 1678 C CA . THR A 1 209 ? -9.303 9.073 6.414 1.00 95.19 209 THR A CA 1
ATOM 1679 C C . THR A 1 209 ? -9.668 8.936 4.956 1.00 95.19 209 THR A C 1
ATOM 1681 O O . THR A 1 209 ? -8.874 8.556 4.102 1.00 95.19 209 THR A O 1
ATOM 1684 N N . TYR A 1 210 ? -10.914 9.282 4.668 1.00 94.94 210 TYR A N 1
ATOM 1685 C CA . TYR A 1 210 ? -11.445 9.304 3.315 1.00 94.94 210 TYR A CA 1
ATOM 1686 C C . TYR A 1 210 ? -11.336 10.672 2.641 1.00 94.94 210 TYR A C 1
ATOM 1688 O O . TYR A 1 210 ? -11.828 10.841 1.526 1.00 94.94 210 TYR A O 1
ATOM 1696 N N . ASP A 1 211 ? -10.756 11.644 3.335 1.00 96.81 211 ASP A N 1
ATOM 1697 C CA . ASP A 1 211 ? -10.485 12.969 2.807 1.00 96.81 211 ASP A CA 1
ATOM 1698 C C . ASP A 1 211 ? -9.204 12.926 1.968 1.00 96.81 211 ASP A C 1
ATOM 1700 O O . ASP A 1 211 ? -8.096 12.848 2.497 1.00 96.81 211 ASP A O 1
ATOM 1704 N N . THR A 1 212 ? -9.360 12.958 0.646 1.00 96.62 212 THR A N 1
ATOM 1705 C CA . THR A 1 212 ? -8.240 12.872 -0.299 1.00 96.62 212 THR A CA 1
ATOM 1706 C C . THR A 1 212 ? -7.306 14.077 -0.230 1.00 96.62 212 THR A C 1
ATOM 1708 O O . THR A 1 212 ? -6.164 13.966 -0.670 1.00 96.62 212 THR A O 1
ATOM 1711 N N . SER A 1 213 ? -7.731 15.201 0.361 1.00 96.44 213 SER A N 1
ATOM 1712 C CA . SER A 1 213 ? -6.860 16.365 0.566 1.00 96.44 213 SER A CA 1
ATOM 1713 C C . SER A 1 213 ? -5.749 16.108 1.591 1.00 96.44 213 SER A C 1
ATOM 1715 O O . SER A 1 213 ? -4.722 16.780 1.563 1.00 96.44 213 SER A O 1
ATOM 1717 N N . LYS A 1 214 ? -5.913 15.091 2.448 1.00 96.69 214 LYS A N 1
ATOM 1718 C CA . LYS A 1 214 ? -4.929 14.673 3.459 1.00 96.69 214 LYS A CA 1
ATOM 1719 C C . LYS A 1 214 ? -3.905 13.665 2.934 1.00 96.69 214 LYS A C 1
ATOM 1721 O O . LYS A 1 214 ? -3.168 13.076 3.721 1.00 96.69 214 LYS A O 1
ATOM 1726 N N . ALA A 1 215 ? -3.886 13.417 1.626 1.00 97.50 215 ALA A N 1
ATOM 1727 C CA . ALA A 1 215 ? -3.013 12.413 1.046 1.00 97.50 215 ALA A CA 1
ATOM 1728 C C . ALA A 1 215 ? -1.535 12.805 1.150 1.00 97.50 215 ALA A C 1
ATOM 1730 O O . ALA A 1 215 ? -1.132 13.891 0.729 1.00 97.50 215 ALA A O 1
ATOM 1731 N N . VAL A 1 216 ? -0.711 11.868 1.616 1.00 98.12 216 VAL A N 1
ATOM 1732 C CA . VAL A 1 216 ? 0.745 11.957 1.484 1.00 98.12 216 VAL A CA 1
ATOM 1733 C C . VAL A 1 216 ? 1.117 11.505 0.078 1.00 98.12 216 VAL A C 1
ATOM 1735 O O . VAL A 1 216 ? 0.876 10.357 -0.295 1.00 98.12 216 VAL A O 1
ATOM 1738 N N . ASN A 1 217 ? 1.692 12.411 -0.711 1.00 97.94 217 ASN A N 1
ATOM 1739 C CA . ASN A 1 217 ? 2.093 12.141 -2.088 1.00 97.94 217 ASN A CA 1
ATOM 1740 C C . ASN A 1 217 ? 3.605 11.925 -2.164 1.00 97.94 217 ASN A C 1
ATOM 1742 O O . ASN A 1 217 ? 4.382 12.800 -1.794 1.00 97.94 217 ASN A O 1
ATOM 1746 N N . VAL A 1 218 ? 4.015 10.770 -2.678 1.00 98.00 218 VAL A N 1
ATOM 1747 C CA . VAL A 1 218 ? 5.416 10.370 -2.826 1.00 98.00 218 VAL A CA 1
ATOM 1748 C C . VAL A 1 218 ? 5.730 10.169 -4.303 1.00 98.00 218 VAL A C 1
ATOM 1750 O O . VAL A 1 218 ? 4.971 9.527 -5.030 1.00 98.00 218 VAL A O 1
ATOM 1753 N N . VAL A 1 219 ? 6.875 10.685 -4.743 1.00 97.62 219 VAL A N 1
ATOM 1754 C CA . VAL A 1 219 ? 7.389 10.500 -6.103 1.00 97.62 219 VAL A CA 1
ATOM 1755 C C . VAL A 1 219 ? 8.815 9.969 -6.023 1.00 97.62 219 VAL A C 1
ATOM 1757 O O . VAL A 1 219 ? 9.673 10.621 -5.439 1.00 97.62 219 VAL A O 1
ATOM 1760 N N . ILE A 1 220 ? 9.063 8.804 -6.622 1.00 97.38 220 ILE A N 1
ATOM 1761 C CA . ILE A 1 220 ? 10.395 8.186 -6.724 1.00 97.38 220 ILE A CA 1
ATOM 1762 C C . ILE A 1 220 ? 10.745 8.027 -8.204 1.00 97.38 220 ILE A C 1
ATOM 1764 O O . ILE A 1 220 ? 9.940 7.473 -8.954 1.00 97.38 220 ILE A O 1
ATOM 1768 N N . GLU A 1 221 ? 11.921 8.498 -8.621 1.00 92.75 221 GLU A N 1
ATOM 1769 C CA . GLU A 1 221 ? 12.451 8.393 -9.997 1.00 92.75 221 GLU A CA 1
ATOM 1770 C C . GLU A 1 221 ? 13.354 7.180 -10.205 1.00 92.75 221 GLU A C 1
ATOM 1772 O O . GLU A 1 221 ? 14.090 6.815 -9.263 1.00 92.75 221 GLU A O 1
#